Protein AF-A0A915BEA3-F1 (afdb_monomer_lite)

Organism: Parascaris univalens (NCBI:txid6257)

InterPro domains:
  IPR009755 Regulator of MON1-CCZ1 complex, C-terminal [PF07035] (91-284)
  IPR040371 Regulator of MON1-CCZ1 complex [PTHR12897] (1-285)

Sequence (288 aa):
SLLFDIRVGDMQRSGVIMHRPLMSVSLTRCDRLASEYHGEIPLYSPSWVIFAPNLIVDASIGIFSTVSLYVEYAESAFTNKCDFLQFILNRRSTKDLFLEKFKSLLIDNQLTLKEISKVFSWIVEPYVQRLISPLKYTENVSKYALIADAYEPLIIEQSEMVSRVFLLANECPSIDKQRFVQCMLQYLLSLQENAIDPEPYFLNEILVPAMVAAGELNRLQQFLHYRVIPDAKQLAFQLLSHEAKHAPLIQLAVDMLARLGTAAEEIVEVLLSRGQLVDAIRFLDGLS

Structure (mmCIF, N/CA/C/O backbone):
data_AF-A0A915BEA3-F1
#
_entry.id   AF-A0A915BEA3-F1
#
loop_
_atom_site.group_PDB
_atom_site.id
_atom_site.type_symbol
_atom_site.label_atom_id
_atom_site.label_alt_id
_atom_site.label_comp_id
_atom_site.label_asym_id
_atom_site.label_entity_id
_atom_site.label_seq_id
_atom_site.pdbx_PDB_ins_code
_atom_site.Cartn_x
_atom_site.Cartn_y
_atom_site.Cartn_z
_atom_site.occupancy
_atom_site.B_iso_or_equiv
_atom_site.auth_seq_id
_atom_site.auth_comp_id
_atom_site.auth_asym_id
_atom_site.auth_atom_id
_atom_site.pdbx_PDB_model_num
ATOM 1 N N . SER A 1 1 ? 20.505 -4.847 -14.358 1.00 41.69 1 SER A N 1
ATOM 2 C CA . SER A 1 1 ? 19.290 -4.203 -14.893 1.00 41.69 1 SER A CA 1
ATOM 3 C C . SER A 1 1 ? 19.130 -4.712 -16.308 1.00 41.69 1 SER A C 1
ATOM 5 O O . SER A 1 1 ? 20.059 -4.527 -17.085 1.00 41.69 1 SER A O 1
ATOM 7 N N . LEU A 1 2 ? 18.070 -5.467 -16.605 1.00 47.34 2 LEU A N 1
ATOM 8 C CA . LEU A 1 2 ? 17.837 -5.982 -17.954 1.00 47.34 2 LEU A CA 1
ATOM 9 C C . LEU A 1 2 ? 17.425 -4.795 -18.834 1.00 47.34 2 LEU A C 1
ATOM 11 O O . LEU A 1 2 ? 16.478 -4.079 -18.525 1.00 47.34 2 LEU A O 1
ATOM 15 N N . LEU A 1 3 ? 18.174 -4.536 -19.903 1.00 54.69 3 LEU A N 1
ATOM 16 C CA . LEU A 1 3 ? 17.900 -3.419 -20.817 1.00 54.69 3 LEU A CA 1
ATOM 17 C C . LEU A 1 3 ? 16.602 -3.579 -21.621 1.00 54.69 3 LEU A C 1
ATOM 19 O O . LEU A 1 3 ? 16.111 -2.604 -22.187 1.00 54.69 3 LEU A O 1
ATOM 23 N N . PHE A 1 4 ? 16.035 -4.785 -21.651 1.00 52.81 4 PHE A N 1
ATOM 24 C CA . PHE A 1 4 ? 14.948 -5.175 -22.545 1.00 52.81 4 PHE A CA 1
ATOM 25 C C . PHE A 1 4 ? 13.673 -5.535 -21.779 1.00 52.81 4 PHE A C 1
ATOM 27 O O . PHE A 1 4 ? 13.185 -6.654 -21.873 1.00 52.81 4 PHE A O 1
ATOM 34 N N . ASP A 1 5 ? 13.126 -4.589 -21.020 1.00 48.72 5 ASP A N 1
ATOM 35 C CA . ASP A 1 5 ? 11.834 -4.776 -20.334 1.00 48.72 5 ASP A CA 1
ATOM 36 C C . ASP A 1 5 ? 10.635 -4.227 -21.112 1.00 48.72 5 ASP A C 1
ATOM 38 O O . ASP A 1 5 ? 9.491 -4.315 -20.669 1.00 48.72 5 ASP A O 1
ATOM 42 N N . ILE A 1 6 ? 10.861 -3.640 -22.287 1.00 49.12 6 ILE A N 1
ATOM 43 C CA . ILE A 1 6 ? 9.795 -2.920 -22.968 1.00 49.12 6 ILE A CA 1
ATOM 44 C C . ILE A 1 6 ? 9.230 -3.770 -24.100 1.00 49.12 6 ILE A C 1
ATOM 46 O O . ILE A 1 6 ? 9.742 -3.805 -25.217 1.00 49.12 6 ILE A O 1
ATOM 50 N N . ARG A 1 7 ? 8.085 -4.390 -23.808 1.00 45.16 7 ARG A N 1
ATOM 51 C CA . ARG A 1 7 ? 7.142 -5.002 -24.759 1.00 45.16 7 ARG A CA 1
ATOM 52 C C . ARG A 1 7 ? 6.452 -3.958 -25.663 1.00 45.16 7 ARG A C 1
ATOM 54 O O . ARG A 1 7 ? 5.336 -4.178 -26.118 1.00 45.16 7 ARG A O 1
ATOM 61 N N . VAL A 1 8 ? 7.098 -2.818 -25.911 1.00 46.09 8 VAL A N 1
ATOM 62 C CA . VAL A 1 8 ? 6.653 -1.755 -26.821 1.00 46.09 8 VAL A CA 1
ATOM 63 C C . VAL A 1 8 ? 7.437 -1.958 -28.112 1.00 46.09 8 VAL A C 1
ATOM 65 O O . VAL A 1 8 ? 8.429 -1.291 -28.396 1.00 46.09 8 VAL A O 1
ATOM 68 N N . GLY A 1 9 ? 7.054 -2.999 -28.847 1.00 43.19 9 GLY A N 1
ATOM 69 C CA . GLY A 1 9 ? 7.415 -3.099 -30.252 1.00 43.19 9 GLY A CA 1
ATOM 70 C C . GLY A 1 9 ? 6.539 -2.130 -31.033 1.00 43.19 9 GLY A C 1
ATOM 71 O O . GLY A 1 9 ? 5.331 -2.077 -30.803 1.00 43.19 9 GLY A O 1
ATOM 72 N N . ASP A 1 10 ? 7.132 -1.375 -31.952 1.00 48.72 10 ASP A N 1
ATOM 73 C CA . ASP A 1 10 ? 6.339 -0.739 -32.999 1.00 48.72 10 ASP A CA 1
ATOM 74 C C . ASP A 1 10 ? 5.765 -1.830 -33.923 1.00 48.72 10 ASP A C 1
ATOM 76 O O . ASP A 1 10 ? 6.289 -2.950 -33.972 1.00 48.72 10 ASP A O 1
ATOM 80 N N . MET A 1 11 ? 4.675 -1.510 -34.631 1.00 48.66 11 MET A N 1
ATOM 81 C CA . MET A 1 11 ? 3.952 -2.418 -35.537 1.00 48.66 11 MET A CA 1
ATOM 82 C C . MET A 1 11 ? 4.875 -3.407 -36.266 1.00 48.66 11 MET A C 1
ATOM 84 O O . MET A 1 11 ? 5.806 -3.005 -36.966 1.00 48.66 11 MET A O 1
ATOM 88 N N . GLN A 1 12 ? 4.552 -4.701 -36.167 1.00 45.53 12 GLN A N 1
ATOM 89 C CA . GLN A 1 12 ? 5.216 -5.762 -36.917 1.00 45.53 12 GLN A CA 1
ATOM 90 C C . GLN A 1 12 ? 5.119 -5.450 -38.419 1.00 45.53 12 GLN A C 1
ATOM 92 O O . GLN A 1 12 ? 4.058 -5.576 -39.031 1.00 45.53 12 GLN A O 1
ATOM 97 N N . ARG A 1 13 ? 6.228 -5.033 -39.034 1.00 48.97 13 ARG A N 1
ATOM 98 C CA . ARG A 1 13 ? 6.356 -4.968 -40.491 1.00 48.97 13 ARG A CA 1
ATOM 99 C C . ARG A 1 13 ? 7.269 -6.111 -40.913 1.00 48.97 13 ARG A C 1
ATOM 101 O O . ARG A 1 13 ? 8.384 -6.236 -40.419 1.00 48.97 13 ARG A O 1
ATOM 108 N N . SER A 1 14 ? 6.751 -6.990 -41.773 1.00 57.28 14 SER A N 1
ATOM 109 C CA . SER A 1 14 ? 7.500 -8.092 -42.404 1.00 57.28 14 SER A CA 1
ATOM 110 C C . SER A 1 14 ? 8.263 -9.030 -41.449 1.00 57.28 14 SER A C 1
ATOM 112 O O . SER A 1 14 ? 9.351 -9.487 -41.782 1.00 57.28 14 SER A O 1
ATOM 114 N N . GLY A 1 15 ? 7.727 -9.313 -40.255 1.00 57.94 15 GLY A N 1
ATOM 115 C CA . GLY A 1 15 ? 8.344 -10.245 -39.296 1.00 57.94 15 GLY A CA 1
ATOM 116 C C . GLY A 1 15 ? 9.572 -9.706 -38.548 1.00 57.94 15 GLY A C 1
ATOM 117 O O . GLY A 1 15 ? 10.113 -10.415 -37.704 1.00 57.94 15 GLY A O 1
ATOM 118 N N . VAL A 1 16 ? 9.978 -8.456 -38.799 1.00 49.84 16 VAL A N 1
ATOM 119 C CA . VAL A 1 16 ? 11.065 -7.774 -38.085 1.00 49.84 16 VAL A CA 1
ATOM 120 C C . VAL A 1 16 ? 10.456 -6.795 -37.085 1.00 49.84 16 VAL A C 1
ATOM 122 O O . VAL A 1 16 ? 9.656 -5.933 -37.452 1.00 49.84 16 VAL A O 1
ATOM 125 N N . ILE A 1 17 ? 10.822 -6.934 -35.810 1.00 52.22 17 ILE A N 1
ATOM 126 C CA . ILE A 1 17 ? 10.426 -5.994 -34.759 1.00 52.22 17 ILE A CA 1
ATOM 127 C C . ILE A 1 17 ? 11.508 -4.921 -34.681 1.00 52.22 17 ILE A C 1
ATOM 129 O O . ILE A 1 17 ? 12.635 -5.184 -34.265 1.00 52.22 17 ILE A O 1
ATOM 133 N N . MET A 1 18 ? 11.167 -3.713 -35.119 1.00 51.12 18 MET A N 1
ATOM 134 C CA . MET A 1 18 ? 12.050 -2.561 -34.990 1.00 51.12 18 MET A CA 1
ATOM 135 C C . MET A 1 18 ? 11.868 -1.961 -33.598 1.00 51.12 18 MET A C 1
ATOM 137 O O . MET A 1 18 ? 10.782 -1.501 -33.250 1.00 51.12 18 MET A O 1
ATOM 141 N N . HIS A 1 19 ? 12.940 -1.954 -32.811 1.00 55.09 19 HIS A N 1
ATOM 142 C CA . HIS A 1 19 ? 12.970 -1.284 -31.517 1.00 55.09 19 HIS A CA 1
ATOM 143 C C . HIS A 1 19 ? 13.591 0.101 -31.674 1.00 55.09 19 HIS A C 1
ATOM 145 O O . HIS A 1 19 ? 14.610 0.261 -32.347 1.00 55.09 19 HIS A O 1
ATOM 151 N N . ARG A 1 20 ? 12.978 1.110 -31.051 1.00 57.06 20 ARG A N 1
ATOM 152 C CA . ARG A 1 20 ? 13.554 2.452 -30.944 1.00 57.06 20 ARG A CA 1
ATOM 153 C C . ARG A 1 20 ? 14.021 2.706 -29.516 1.00 57.06 20 ARG A C 1
ATOM 155 O O . ARG A 1 20 ? 13.390 2.214 -28.578 1.00 57.06 20 ARG A O 1
ATOM 162 N N . PRO A 1 21 ? 15.106 3.472 -29.340 1.00 60.06 21 PRO A N 1
ATOM 163 C CA . PRO A 1 21 ? 15.544 3.873 -28.017 1.00 60.06 21 PRO A CA 1
ATOM 164 C C . PRO A 1 21 ? 14.477 4.751 -27.360 1.00 60.06 21 PRO A C 1
ATOM 166 O O . PRO A 1 21 ? 14.153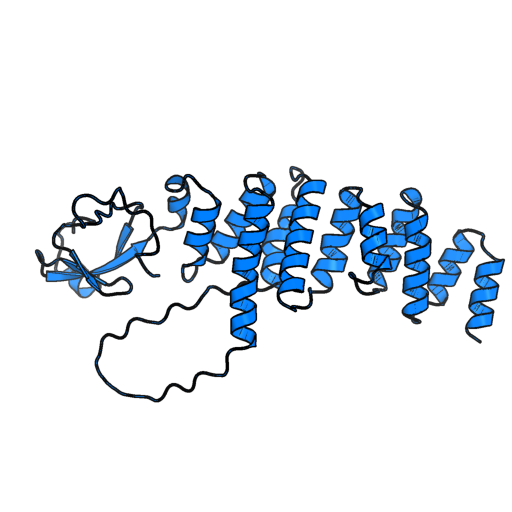 5.822 -27.867 1.00 60.06 21 PRO A O 1
ATOM 169 N N . LEU A 1 22 ? 13.905 4.273 -26.254 1.00 58.19 22 LEU A N 1
ATOM 170 C CA . LEU A 1 22 ? 12.853 4.989 -25.527 1.00 58.19 22 LEU A CA 1
ATOM 171 C C . LEU A 1 22 ? 13.420 6.017 -24.531 1.00 58.19 22 LEU A C 1
ATOM 173 O O . LEU A 1 22 ? 12.717 6.943 -24.143 1.00 58.19 22 LEU A O 1
ATOM 177 N N . MET A 1 23 ? 14.671 5.860 -24.087 1.00 65.00 23 MET A N 1
ATOM 178 C CA . MET A 1 23 ? 15.214 6.638 -22.970 1.00 65.00 23 MET A CA 1
ATOM 179 C C . MET A 1 23 ? 16.665 7.058 -23.178 1.00 65.00 23 MET A C 1
ATOM 181 O O . MET A 1 23 ? 17.382 6.468 -23.982 1.00 65.00 23 MET A O 1
ATOM 185 N N . SER A 1 24 ? 17.094 8.052 -22.402 1.00 60.06 24 SER A N 1
ATOM 186 C CA . SER A 1 24 ? 18.490 8.475 -22.310 1.00 60.06 24 SER A CA 1
ATOM 187 C C . SER A 1 24 ? 19.341 7.413 -21.619 1.00 60.06 24 SER A C 1
ATOM 189 O O . SER A 1 24 ? 18.948 6.826 -20.607 1.00 60.06 24 SER A O 1
ATOM 191 N N . VAL A 1 25 ? 20.532 7.189 -22.162 1.00 65.44 25 VAL A N 1
ATOM 192 C CA . VAL A 1 25 ? 21.425 6.098 -21.772 1.00 65.44 25 VAL A CA 1
ATOM 193 C C . VAL A 1 25 ? 22.836 6.631 -21.621 1.00 65.44 25 VAL A C 1
ATOM 195 O O . VAL A 1 25 ? 23.250 7.487 -22.400 1.00 65.44 25 VAL A O 1
ATOM 198 N N . SER A 1 26 ? 23.581 6.111 -20.651 1.00 65.06 26 SER A N 1
ATOM 199 C CA . SER A 1 26 ? 25.024 6.328 -20.558 1.00 65.06 26 SER A CA 1
ATOM 200 C C . SER A 1 26 ? 25.809 5.062 -20.858 1.00 65.06 26 SER A C 1
ATOM 202 O O . SER A 1 26 ? 25.378 3.942 -20.572 1.00 65.06 26 SER A O 1
ATOM 204 N N . LEU A 1 27 ? 26.982 5.273 -21.453 1.00 65.38 27 LEU A N 1
ATOM 205 C CA . LEU A 1 27 ? 27.996 4.250 -21.646 1.00 65.38 27 LEU A CA 1
ATOM 206 C C . LEU A 1 27 ? 29.077 4.431 -20.591 1.00 65.38 27 LEU A C 1
ATOM 208 O O . LEU A 1 27 ? 29.741 5.468 -20.548 1.00 65.38 27 LEU A O 1
ATOM 212 N N . THR A 1 28 ? 29.285 3.406 -19.777 1.00 65.50 28 THR A N 1
ATOM 213 C CA . THR A 1 28 ? 30.429 3.326 -18.870 1.00 65.50 28 THR A CA 1
ATOM 214 C C . THR A 1 28 ? 31.538 2.499 -19.512 1.00 65.50 28 THR A C 1
ATOM 216 O O . THR A 1 28 ? 31.334 1.352 -19.929 1.00 65.50 28 THR A O 1
ATOM 219 N N . ARG A 1 29 ? 32.722 3.115 -19.618 1.00 68.38 29 ARG A N 1
ATOM 220 C CA . ARG A 1 29 ? 33.949 2.515 -20.163 1.00 68.38 29 ARG A CA 1
ATOM 221 C C . ARG A 1 29 ? 34.767 1.899 -19.028 1.00 68.38 29 ARG A C 1
ATOM 223 O O . ARG A 1 29 ? 34.735 2.403 -17.912 1.00 68.38 29 ARG A O 1
ATOM 230 N N . CYS A 1 30 ? 35.553 0.865 -19.319 1.00 64.81 30 CYS A N 1
ATOM 231 C CA . CYS A 1 30 ? 36.645 0.488 -18.419 1.00 64.81 30 CYS A CA 1
ATOM 232 C C . CYS A 1 30 ? 37.748 1.555 -18.454 1.00 64.81 30 CYS A C 1
ATOM 234 O O . CYS A 1 30 ? 38.101 2.034 -19.534 1.00 64.81 30 CYS A O 1
ATOM 236 N N . ASP A 1 31 ? 38.347 1.848 -17.298 1.00 58.75 31 ASP A N 1
ATOM 237 C CA . ASP A 1 31 ? 39.336 2.924 -17.117 1.00 58.75 31 ASP A CA 1
ATOM 238 C C . ASP A 1 31 ? 40.503 2.865 -18.117 1.00 58.75 31 ASP A C 1
ATOM 240 O O . ASP A 1 31 ? 40.926 3.890 -18.645 1.00 58.75 31 ASP A O 1
ATOM 244 N N . ARG A 1 32 ? 40.974 1.657 -18.461 1.00 63.66 32 ARG A N 1
ATOM 245 C CA . ARG A 1 32 ? 42.075 1.448 -19.425 1.00 63.66 32 ARG A CA 1
ATOM 246 C C . ARG A 1 32 ? 41.694 1.824 -20.864 1.00 63.66 32 ARG A C 1
ATOM 248 O O . ARG A 1 32 ? 42.504 2.380 -21.594 1.00 63.66 32 ARG A O 1
ATOM 255 N N . LEU A 1 33 ? 40.452 1.557 -21.269 1.00 63.94 33 LEU A N 1
ATOM 256 C CA . LEU A 1 33 ? 39.943 1.914 -22.600 1.00 63.94 33 LEU A CA 1
ATOM 257 C C . LEU A 1 33 ? 39.588 3.403 -22.684 1.00 63.94 33 LEU A C 1
ATOM 259 O O . LEU A 1 33 ? 39.755 4.015 -23.736 1.00 63.94 33 LEU A O 1
ATOM 263 N N . ALA A 1 34 ? 39.135 3.998 -21.575 1.00 62.19 34 ALA A N 1
ATOM 264 C CA . ALA A 1 34 ? 38.882 5.433 -21.489 1.00 62.19 34 ALA A CA 1
ATOM 265 C C . ALA A 1 34 ? 40.162 6.265 -21.683 1.00 62.19 34 ALA A C 1
ATOM 267 O O . ALA A 1 34 ? 40.084 7.345 -22.262 1.00 62.19 34 ALA A O 1
ATOM 268 N N . SER A 1 35 ? 41.325 5.756 -21.256 1.00 64.50 35 SER A N 1
ATOM 269 C CA . SER A 1 35 ? 42.620 6.417 -21.470 1.00 64.50 35 SER A CA 1
ATOM 270 C C . SER A 1 35 ? 43.187 6.272 -22.886 1.00 64.50 35 SER A C 1
ATOM 272 O O . SER A 1 35 ? 43.978 7.111 -23.307 1.00 64.50 35 SER A O 1
ATOM 274 N N . GLU A 1 36 ? 42.814 5.226 -23.628 1.00 71.31 36 GLU A N 1
ATOM 275 C CA . GLU A 1 36 ? 43.387 4.932 -24.952 1.00 71.31 36 GLU A CA 1
ATOM 276 C C . GLU A 1 36 ? 42.521 5.465 -26.105 1.00 71.31 36 GLU A C 1
ATOM 278 O O . GLU A 1 36 ? 43.047 5.888 -27.135 1.00 71.31 36 GLU A O 1
ATOM 283 N N . TYR A 1 37 ? 41.197 5.517 -25.930 1.00 71.56 37 TYR A N 1
ATOM 284 C CA . TYR A 1 37 ? 40.262 5.963 -26.961 1.00 71.56 37 TYR A CA 1
ATOM 285 C C . TYR A 1 37 ? 39.522 7.248 -26.563 1.00 71.56 37 TYR A C 1
ATOM 287 O O . TYR A 1 37 ? 38.661 7.253 -25.682 1.00 71.56 37 TYR A O 1
ATOM 295 N N . HIS A 1 38 ? 39.812 8.335 -27.282 1.00 70.62 38 HIS A N 1
ATOM 296 C CA . HIS A 1 38 ? 39.271 9.676 -27.019 1.00 70.62 38 HIS A CA 1
ATOM 297 C C . HIS A 1 38 ? 38.065 10.045 -27.906 1.00 70.62 38 HIS A C 1
ATOM 299 O O . HIS A 1 38 ? 37.530 11.142 -27.783 1.00 70.62 38 HIS A O 1
ATOM 305 N N . GLY A 1 39 ? 37.633 9.153 -28.805 1.00 72.19 39 GLY A N 1
ATOM 306 C CA . GLY A 1 39 ? 36.478 9.391 -29.675 1.00 72.19 39 GLY A CA 1
ATOM 307 C C . GLY A 1 39 ? 35.137 9.288 -28.940 1.00 72.19 39 GLY A C 1
ATOM 308 O O . GLY A 1 39 ? 35.017 8.621 -27.902 1.00 72.19 39 GLY A O 1
ATOM 309 N N . GLU A 1 40 ? 34.106 9.931 -29.492 1.00 72.06 40 GLU A N 1
ATOM 310 C CA . GLU A 1 40 ? 32.722 9.699 -29.077 1.00 72.06 40 GLU A CA 1
ATOM 311 C C . GLU A 1 40 ? 32.244 8.338 -29.593 1.00 72.06 40 GLU A C 1
ATOM 313 O O . GLU A 1 40 ? 32.478 7.978 -30.746 1.00 72.06 40 GLU A O 1
ATOM 318 N N . ILE A 1 41 ? 31.569 7.575 -28.731 1.00 70.00 41 ILE A N 1
ATOM 319 C CA . ILE A 1 41 ? 30.918 6.324 -29.125 1.00 70.00 41 ILE A CA 1
ATOM 320 C C . ILE A 1 41 ? 29.450 6.672 -29.375 1.00 70.00 41 ILE A C 1
ATOM 322 O O . ILE A 1 41 ? 28.768 7.057 -28.420 1.00 70.00 41 ILE A O 1
ATOM 326 N N . PRO A 1 42 ? 28.954 6.572 -30.620 1.00 70.25 42 PRO A N 1
ATOM 327 C CA . PRO A 1 42 ? 27.573 6.911 -30.919 1.00 70.25 42 PRO A CA 1
ATOM 328 C C . PRO A 1 42 ? 26.628 5.976 -30.159 1.00 70.25 42 PRO A C 1
ATOM 330 O O . PRO A 1 42 ? 26.726 4.750 -30.256 1.00 70.25 42 PRO A O 1
ATOM 333 N N . LEU A 1 43 ? 25.702 6.562 -29.395 1.00 72.94 43 LEU A N 1
ATOM 334 C CA . LEU A 1 43 ? 24.637 5.808 -28.742 1.00 72.94 43 LEU A CA 1
ATOM 335 C C . LEU A 1 43 ? 23.748 5.160 -29.806 1.00 72.94 43 LEU A C 1
ATOM 337 O O . LEU A 1 43 ? 23.333 5.821 -30.756 1.00 72.94 43 LEU A O 1
ATOM 341 N N . TYR A 1 44 ? 23.432 3.878 -29.618 1.00 71.81 44 TYR A N 1
ATOM 342 C CA . TYR A 1 44 ? 22.585 3.090 -30.514 1.00 71.81 44 TYR A CA 1
ATOM 343 C C . TYR A 1 44 ? 23.132 2.955 -31.939 1.00 71.81 44 TYR A C 1
ATOM 345 O O . TYR A 1 44 ? 22.371 2.948 -32.908 1.00 71.81 44 TYR A O 1
ATOM 353 N N . SER A 1 45 ? 24.455 2.823 -32.071 1.00 74.81 45 SER A N 1
ATOM 354 C CA . SER A 1 45 ? 25.086 2.476 -33.346 1.00 74.81 45 SER A CA 1
ATOM 355 C C . SER A 1 45 ? 24.470 1.192 -33.922 1.00 74.81 45 SER A C 1
ATOM 357 O O . SER A 1 45 ? 24.278 0.221 -33.183 1.00 74.81 45 SER A O 1
ATOM 359 N N . PRO A 1 46 ? 24.212 1.122 -35.241 1.00 73.25 46 PRO A N 1
ATOM 360 C CA . PRO A 1 46 ? 23.743 -0.108 -35.883 1.00 73.25 46 PRO A CA 1
ATOM 361 C C . PRO A 1 46 ? 24.763 -1.256 -35.779 1.00 73.25 46 PRO A C 1
ATOM 363 O O . PRO A 1 46 ? 24.412 -2.408 -36.011 1.00 73.25 46 PRO A O 1
ATOM 366 N N . SER A 1 47 ? 26.012 -0.948 -35.414 1.00 78.31 47 SER A N 1
ATOM 367 C CA . SER A 1 47 ? 27.106 -1.905 -35.218 1.00 78.31 47 SER A CA 1
ATOM 368 C C . SER A 1 47 ? 27.169 -2.487 -33.799 1.00 78.31 47 SER A C 1
ATOM 370 O O . SER A 1 47 ? 28.115 -3.208 -33.480 1.00 78.31 47 SER A O 1
ATOM 372 N N . TRP A 1 48 ? 26.215 -2.157 -32.921 1.00 79.88 48 TRP A N 1
ATOM 373 C CA . TRP A 1 48 ? 26.180 -2.685 -31.558 1.00 79.88 48 TRP A CA 1
ATOM 374 C C . TRP A 1 48 ? 25.783 -4.157 -31.530 1.00 79.88 48 TRP A C 1
ATOM 376 O O . TRP A 1 48 ? 24.688 -4.5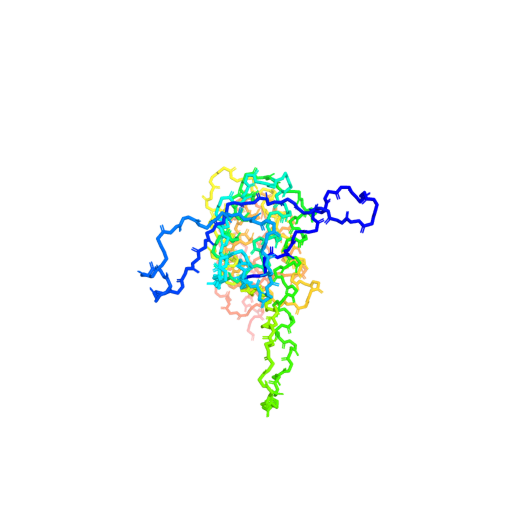43 -31.934 1.00 79.88 48 TRP A O 1
ATOM 386 N N . VAL A 1 49 ? 26.660 -4.972 -30.956 1.00 77.19 49 VAL A N 1
ATOM 387 C CA . VAL A 1 49 ? 26.372 -6.344 -30.553 1.00 77.19 49 VAL A CA 1
ATOM 388 C C . VAL A 1 49 ? 26.139 -6.340 -29.047 1.00 77.19 49 VAL A C 1
ATOM 390 O O . VAL A 1 49 ? 27.011 -5.935 -28.281 1.00 77.19 49 VAL A O 1
ATOM 393 N N . ILE A 1 50 ? 24.953 -6.763 -28.611 1.00 74.06 50 ILE A N 1
ATOM 394 C CA . ILE A 1 50 ? 24.540 -6.690 -27.206 1.00 74.06 50 ILE A CA 1
ATOM 395 C C . ILE A 1 50 ? 24.604 -8.081 -26.577 1.00 74.06 50 ILE A C 1
ATOM 397 O O . ILE A 1 50 ? 24.035 -9.039 -27.096 1.00 74.06 50 ILE A O 1
ATOM 401 N N . PHE A 1 51 ? 25.256 -8.166 -25.424 1.00 72.56 51 PHE A N 1
ATOM 402 C CA . PHE A 1 51 ? 25.330 -9.343 -24.572 1.00 72.56 51 PHE A CA 1
ATOM 403 C C . PHE A 1 51 ? 24.584 -9.063 -23.265 1.00 72.56 51 PHE A C 1
ATOM 405 O O . PHE A 1 51 ? 24.787 -8.039 -22.605 1.00 72.56 51 PHE A O 1
ATOM 412 N N . ALA A 1 52 ? 23.694 -9.979 -22.884 1.00 67.50 52 ALA A N 1
ATOM 413 C CA . ALA A 1 52 ? 22.939 -9.852 -21.646 1.00 67.50 52 ALA A CA 1
ATOM 414 C C . ALA A 1 52 ? 23.881 -9.812 -20.420 1.00 67.50 52 ALA A C 1
ATOM 416 O O . ALA A 1 52 ? 24.894 -10.511 -20.413 1.00 67.50 52 ALA A O 1
ATOM 417 N N . PRO A 1 53 ? 23.548 -9.039 -19.369 1.00 67.19 53 PRO A N 1
ATOM 418 C CA . PRO A 1 53 ? 22.355 -8.196 -19.254 1.00 67.19 53 PRO A CA 1
ATOM 419 C C . PRO A 1 53 ? 22.516 -6.778 -19.833 1.00 67.19 53 PRO A C 1
ATOM 421 O O . PRO A 1 53 ? 21.504 -6.148 -20.143 1.00 67.19 53 PRO A O 1
ATOM 424 N N . ASN A 1 54 ? 23.743 -6.262 -19.956 1.00 73.81 54 ASN A N 1
ATOM 425 C CA . ASN A 1 54 ? 23.997 -4.865 -20.330 1.00 73.81 54 ASN A CA 1
ATOM 426 C C . ASN A 1 54 ? 25.368 -4.586 -20.969 1.00 73.81 54 ASN A C 1
ATOM 428 O O . ASN A 1 54 ? 25.803 -3.433 -20.999 1.00 73.81 54 ASN A O 1
ATOM 432 N N . LEU A 1 55 ? 26.060 -5.614 -21.458 1.00 77.44 55 LEU A N 1
ATOM 433 C CA . LEU A 1 55 ? 27.337 -5.459 -22.146 1.00 77.44 55 LEU A CA 1
ATOM 434 C C . LEU A 1 55 ? 27.076 -5.186 -23.630 1.00 77.44 55 LEU A C 1
ATOM 436 O O . LEU A 1 55 ? 26.282 -5.869 -24.268 1.00 77.44 55 LEU A O 1
ATOM 440 N N . ILE A 1 56 ? 27.756 -4.198 -24.190 1.00 79.31 56 ILE A N 1
ATOM 441 C CA . ILE A 1 56 ? 27.687 -3.841 -25.601 1.00 79.31 56 ILE A CA 1
ATOM 442 C C . ILE A 1 56 ? 29.089 -3.871 -26.185 1.00 79.31 56 ILE A C 1
ATOM 444 O O . ILE A 1 56 ? 30.044 -3.399 -25.569 1.00 79.31 56 ILE A O 1
ATOM 448 N N . VAL A 1 57 ? 29.195 -4.416 -27.388 1.00 81.75 57 VAL A N 1
ATOM 449 C CA . VAL A 1 57 ? 30.386 -4.358 -28.223 1.00 81.75 57 VAL A CA 1
ATOM 450 C C . VAL A 1 57 ? 30.048 -3.542 -29.452 1.00 81.75 57 VAL A C 1
ATOM 452 O O . VAL A 1 57 ? 29.161 -3.917 -30.216 1.00 81.75 57 VAL A O 1
ATOM 455 N N . ASP A 1 58 ? 30.746 -2.432 -29.661 1.00 79.44 58 ASP A N 1
ATOM 456 C CA . ASP A 1 58 ? 30.650 -1.729 -30.935 1.00 79.44 58 ASP A CA 1
ATOM 457 C C . ASP A 1 58 ? 31.575 -2.420 -31.944 1.00 79.44 58 ASP A C 1
ATOM 459 O O . ASP A 1 58 ? 32.794 -2.295 -31.848 1.00 79.44 58 ASP A O 1
ATOM 463 N N . ALA A 1 59 ? 31.016 -3.161 -32.906 1.00 77.94 59 ALA A N 1
ATOM 464 C CA . ALA A 1 59 ? 31.799 -3.912 -33.889 1.00 77.94 59 ALA A CA 1
ATOM 465 C C . ALA A 1 59 ? 32.623 -3.014 -34.828 1.00 77.94 59 ALA A C 1
ATOM 467 O O . ALA A 1 59 ? 33.572 -3.493 -35.444 1.00 77.94 59 ALA A O 1
ATOM 468 N N . SER A 1 60 ? 32.290 -1.722 -34.937 1.00 77.94 60 SER A N 1
ATOM 469 C CA . SER A 1 60 ? 33.045 -0.791 -35.780 1.00 77.94 60 SER A CA 1
ATOM 470 C C . SER A 1 60 ? 34.321 -0.279 -35.110 1.00 77.94 60 SER A C 1
ATOM 472 O O . SER A 1 60 ? 35.305 -0.019 -35.798 1.00 77.94 60 SER A O 1
ATOM 474 N N . ILE A 1 61 ? 34.323 -0.181 -33.776 1.00 76.31 61 ILE A N 1
ATOM 475 C CA . ILE A 1 61 ? 35.456 0.342 -32.992 1.00 76.31 61 ILE A CA 1
ATOM 476 C C . ILE A 1 61 ? 36.155 -0.778 -32.194 1.00 76.31 61 ILE A C 1
ATOM 478 O O . ILE A 1 61 ? 37.298 -0.632 -31.775 1.00 76.31 61 ILE A O 1
ATOM 482 N N . GLY A 1 62 ? 35.498 -1.923 -31.992 1.00 76.88 62 GLY A N 1
ATOM 483 C CA . GLY A 1 62 ? 36.014 -3.054 -31.215 1.00 76.88 62 GLY A CA 1
ATOM 484 C C . GLY A 1 62 ? 36.002 -2.827 -29.699 1.00 76.88 62 GLY A C 1
ATOM 485 O O . GLY A 1 62 ? 36.721 -3.510 -28.972 1.00 76.88 62 GLY A O 1
ATOM 486 N N . ILE A 1 63 ? 35.215 -1.862 -29.209 1.00 77.44 63 ILE A N 1
ATOM 487 C CA . ILE A 1 63 ? 35.179 -1.481 -27.790 1.00 77.44 63 ILE A CA 1
ATOM 488 C C . ILE A 1 63 ? 34.039 -2.193 -27.068 1.00 77.44 63 ILE A C 1
ATOM 490 O O . ILE A 1 63 ? 32.892 -2.174 -27.513 1.00 77.44 63 ILE A O 1
ATOM 494 N N . PHE A 1 64 ? 34.369 -2.745 -25.901 1.00 79.06 64 PHE A N 1
ATOM 495 C CA . PHE A 1 64 ? 33.415 -3.262 -24.927 1.00 79.06 64 PHE A CA 1
ATOM 496 C C . PHE A 1 64 ? 32.990 -2.133 -23.987 1.00 79.06 64 PHE A C 1
ATOM 498 O O . PHE A 1 64 ? 33.823 -1.410 -23.438 1.00 79.06 64 PHE A O 1
ATOM 505 N N . SER A 1 65 ? 31.691 -1.959 -23.798 1.00 76.88 65 SER A N 1
ATOM 506 C CA . SER A 1 65 ? 31.113 -0.960 -22.900 1.00 76.88 65 SER A CA 1
ATOM 507 C C . SER A 1 65 ? 29.917 -1.542 -22.173 1.00 76.88 65 SER A C 1
ATOM 509 O O . SER A 1 65 ? 29.261 -2.457 -22.661 1.00 76.88 65 SER A O 1
ATOM 511 N N . THR A 1 66 ? 29.620 -1.010 -20.997 1.00 76.44 66 THR A N 1
ATOM 512 C CA . THR A 1 66 ? 28.385 -1.347 -20.290 1.00 76.44 66 THR A CA 1
ATOM 513 C C . THR A 1 66 ? 27.384 -0.228 -20.476 1.00 76.44 66 THR A C 1
ATOM 515 O O . THR A 1 66 ? 27.745 0.949 -20.497 1.00 76.44 66 THR A O 1
ATOM 518 N N . VAL A 1 67 ? 26.123 -0.607 -20.637 1.00 75.44 67 VAL A N 1
ATOM 519 C CA . VAL A 1 67 ? 25.028 0.340 -20.743 1.00 75.44 67 VAL A CA 1
ATOM 520 C C . VAL A 1 67 ? 24.294 0.463 -19.414 1.00 75.44 67 VAL A C 1
ATOM 522 O O . VAL A 1 67 ? 23.912 -0.535 -18.795 1.00 75.44 67 VAL A O 1
ATOM 525 N N . SER A 1 68 ? 24.053 1.709 -19.014 1.00 75.44 68 SER A N 1
ATOM 526 C CA . SER A 1 68 ? 23.212 2.082 -17.882 1.00 75.44 68 SER A CA 1
ATOM 527 C C . SER A 1 68 ? 22.084 3.013 -18.310 1.00 75.44 68 SER A C 1
ATOM 529 O O . SER A 1 68 ? 22.243 3.881 -19.167 1.00 75.44 68 SER A O 1
ATOM 531 N N . LEU A 1 69 ? 20.922 2.818 -17.692 1.00 76.69 69 LEU A N 1
ATOM 532 C CA . LEU A 1 69 ? 19.709 3.580 -17.957 1.00 76.69 69 LEU A CA 1
ATOM 533 C C . LEU A 1 69 ? 19.489 4.601 -16.843 1.00 76.69 69 LEU A C 1
ATOM 535 O O . LEU A 1 69 ? 19.558 4.241 -15.667 1.00 76.69 69 LEU A O 1
ATOM 539 N N . TYR A 1 70 ? 19.149 5.835 -17.206 1.00 78.06 70 TYR A N 1
ATOM 540 C CA . TYR A 1 70 ? 18.746 6.851 -16.235 1.00 78.06 70 TYR A CA 1
ATOM 541 C C . TYR A 1 70 ? 17.241 6.762 -15.973 1.00 78.06 70 TYR A C 1
ATOM 543 O O . TYR A 1 70 ? 16.428 7.377 -16.663 1.00 78.06 70 TYR A O 1
ATOM 551 N N . VAL A 1 71 ? 16.865 5.954 -14.979 1.00 79.38 71 VAL A N 1
ATOM 552 C CA . VAL A 1 71 ? 15.458 5.626 -14.681 1.00 79.38 71 VAL A CA 1
ATOM 553 C C . VAL A 1 71 ? 14.658 6.852 -14.221 1.00 79.38 71 VAL A C 1
ATOM 555 O O . VAL A 1 71 ? 13.468 6.947 -14.506 1.00 79.38 71 VAL A O 1
ATOM 558 N N . GLU A 1 72 ? 15.312 7.816 -13.574 1.00 78.62 72 GLU A N 1
ATOM 559 C CA . GLU A 1 72 ? 14.708 9.056 -13.060 1.00 78.62 72 GLU A CA 1
ATOM 560 C C . GLU A 1 72 ? 14.055 9.907 -14.159 1.00 78.62 72 GLU A C 1
ATOM 562 O O . GLU A 1 72 ? 13.027 10.540 -13.927 1.00 78.62 72 GLU A O 1
ATOM 567 N N . TYR A 1 73 ? 14.605 9.877 -15.376 1.00 79.75 73 TYR A N 1
ATOM 568 C CA . TYR A 1 73 ? 14.079 10.627 -16.522 1.00 79.75 73 TYR A CA 1
ATOM 569 C C . TYR A 1 73 ? 13.089 9.827 -17.364 1.00 79.75 73 TYR A C 1
ATOM 571 O O . TYR A 1 73 ? 12.555 10.344 -18.343 1.00 79.75 73 TYR A O 1
ATOM 579 N N . ALA A 1 74 ? 12.847 8.564 -17.015 1.00 80.00 74 ALA A N 1
ATOM 580 C CA . ALA A 1 74 ? 12.045 7.688 -17.848 1.00 80.00 74 ALA A CA 1
ATOM 581 C C . ALA A 1 74 ? 10.548 8.004 -17.770 1.00 80.00 74 ALA A C 1
ATOM 583 O O . ALA A 1 74 ? 9.824 7.645 -18.688 1.00 80.00 74 ALA A O 1
ATOM 584 N N . GLU A 1 75 ? 10.077 8.692 -16.726 1.00 83.31 75 GLU A N 1
ATOM 585 C CA . GLU A 1 75 ? 8.647 8.947 -16.509 1.00 83.31 75 GLU A CA 1
ATOM 586 C C . GLU A 1 75 ? 7.966 9.652 -17.694 1.00 83.31 75 GLU A C 1
ATOM 588 O O . GLU A 1 75 ? 6.830 9.325 -18.034 1.00 83.31 75 GLU A O 1
ATOM 593 N N . SER A 1 76 ? 8.661 10.587 -18.351 1.00 81.44 76 SER A N 1
ATOM 594 C CA . SER A 1 76 ? 8.133 11.336 -19.501 1.00 81.44 76 SER A CA 1
ATOM 595 C C . SER A 1 76 ? 7.911 10.468 -20.741 1.00 81.44 76 SER A C 1
ATOM 597 O O . SER A 1 76 ? 7.133 10.840 -21.617 1.00 81.44 76 SER A O 1
ATOM 599 N N . ALA A 1 77 ? 8.565 9.307 -20.813 1.00 77.94 77 ALA A N 1
ATOM 600 C CA . ALA A 1 77 ? 8.462 8.394 -21.941 1.00 77.94 77 ALA A CA 1
ATOM 601 C C . ALA A 1 77 ? 7.255 7.444 -21.849 1.00 77.94 77 ALA A C 1
ATOM 603 O O . ALA A 1 77 ? 6.945 6.755 -22.821 1.00 77.94 77 ALA A O 1
ATOM 604 N N . PHE A 1 78 ? 6.561 7.402 -20.706 1.00 82.75 78 PHE A N 1
ATOM 605 C CA . PHE A 1 78 ? 5.403 6.533 -20.498 1.00 82.75 78 PHE A CA 1
ATOM 606 C C . PHE A 1 78 ? 4.103 7.332 -20.513 1.00 82.75 78 PHE A C 1
ATOM 608 O O . PHE A 1 78 ? 3.881 8.213 -19.684 1.00 82.75 78 PHE A O 1
ATOM 615 N N . THR A 1 79 ? 3.191 6.964 -21.416 1.00 84.62 79 THR A N 1
ATOM 616 C CA . THR A 1 79 ? 1.812 7.473 -21.394 1.00 84.62 79 THR A CA 1
ATOM 617 C C . THR A 1 79 ? 1.026 6.885 -20.222 1.00 84.62 79 THR A C 1
ATOM 619 O O . THR A 1 79 ? 0.279 7.598 -19.560 1.00 84.62 79 THR A O 1
ATOM 622 N N . ASN A 1 80 ? 1.209 5.590 -19.948 1.00 86.75 80 ASN A N 1
ATOM 623 C CA . ASN A 1 80 ? 0.541 4.885 -18.860 1.00 86.75 80 ASN A CA 1
ATOM 624 C C . ASN A 1 80 ? 1.437 4.826 -17.612 1.00 86.75 80 ASN A C 1
ATOM 626 O O . ASN A 1 80 ? 2.535 4.265 -17.637 1.00 86.75 80 ASN A O 1
ATOM 630 N N . LYS A 1 81 ? 0.940 5.370 -16.497 1.00 90.19 81 LYS A N 1
ATOM 631 C CA . LYS A 1 81 ? 1.657 5.416 -15.216 1.00 90.19 81 LYS A CA 1
ATOM 632 C C . LYS A 1 81 ? 1.839 4.036 -14.579 1.00 90.19 81 LYS A C 1
ATOM 634 O O . LYS A 1 81 ? 2.853 3.809 -13.925 1.00 90.19 81 LYS A O 1
ATOM 639 N N . CYS A 1 82 ? 0.927 3.092 -14.811 1.00 89.56 82 CYS A N 1
ATOM 640 C CA . CYS A 1 82 ? 1.100 1.713 -14.352 1.00 89.56 82 CYS A CA 1
ATOM 641 C C . CYS A 1 82 ? 2.251 0.998 -15.060 1.00 89.56 82 CYS A C 1
ATOM 643 O O . CYS A 1 82 ? 3.014 0.288 -14.408 1.00 89.56 82 CYS A O 1
ATOM 645 N N . ASP A 1 83 ? 2.404 1.214 -16.368 1.00 87.06 83 ASP A N 1
ATOM 646 C CA . ASP A 1 83 ? 3.500 0.616 -17.137 1.00 87.06 83 ASP A CA 1
ATOM 647 C C . ASP A 1 83 ? 4.850 1.187 -16.682 1.00 87.06 83 ASP A C 1
ATOM 649 O O . ASP A 1 83 ? 5.826 0.449 -16.561 1.00 87.06 83 ASP A O 1
ATOM 653 N N . PHE A 1 84 ? 4.889 2.479 -16.334 1.00 89.00 84 PHE A N 1
ATOM 654 C CA . PHE A 1 84 ? 6.056 3.106 -15.712 1.00 89.00 84 PHE A CA 1
ATOM 655 C C . PHE A 1 84 ? 6.412 2.470 -14.361 1.00 89.00 84 PHE A C 1
ATOM 657 O O . PHE A 1 84 ? 7.572 2.131 -14.131 1.00 89.00 84 PHE A O 1
ATOM 664 N N . LEU A 1 85 ? 5.431 2.260 -13.476 1.00 91.56 85 LEU A N 1
ATOM 665 C CA . LEU A 1 85 ? 5.665 1.610 -12.182 1.00 91.56 85 LEU A CA 1
ATOM 666 C C . LEU A 1 85 ? 6.192 0.181 -12.344 1.00 91.56 85 LEU A C 1
ATOM 668 O O . LEU A 1 85 ? 7.170 -0.182 -11.691 1.00 91.56 85 LEU A O 1
ATOM 672 N N . GLN A 1 86 ? 5.603 -0.602 -13.253 1.00 88.56 86 GLN A N 1
ATOM 673 C CA . GLN A 1 86 ? 6.071 -1.956 -13.561 1.00 88.56 86 GLN A CA 1
ATOM 674 C C . GLN A 1 86 ? 7.515 -1.944 -14.075 1.00 88.56 86 GLN A C 1
ATOM 676 O O . GLN A 1 86 ? 8.359 -2.728 -13.648 1.00 88.56 86 GLN A O 1
ATOM 681 N N . PHE A 1 87 ? 7.818 -0.999 -14.960 1.00 86.06 87 PHE A N 1
ATOM 682 C CA . PHE A 1 87 ? 9.147 -0.799 -15.515 1.00 86.06 87 PHE A CA 1
ATOM 683 C C . PHE A 1 87 ? 10.194 -0.407 -14.464 1.00 86.06 87 PHE A C 1
ATOM 685 O O . PHE A 1 87 ? 11.354 -0.807 -14.582 1.00 86.06 87 PHE A O 1
ATOM 692 N N . ILE A 1 88 ? 9.828 0.371 -13.441 1.00 88.38 88 ILE A N 1
ATOM 693 C CA . ILE A 1 88 ? 10.728 0.656 -12.316 1.00 88.38 88 ILE A CA 1
ATOM 694 C C . ILE A 1 88 ? 10.920 -0.600 -11.461 1.00 88.38 88 ILE A C 1
ATOM 696 O O . ILE A 1 88 ? 12.055 -0.900 -11.091 1.00 88.38 88 ILE A O 1
ATOM 700 N N . LEU A 1 89 ? 9.846 -1.337 -11.166 1.00 87.88 89 LEU A N 1
ATOM 701 C CA . LEU A 1 89 ? 9.872 -2.521 -10.302 1.00 87.88 89 LEU A CA 1
ATOM 702 C C . LEU A 1 89 ? 10.719 -3.667 -10.883 1.00 87.88 89 LEU A C 1
ATOM 704 O O . LEU A 1 89 ? 11.397 -4.381 -10.146 1.00 87.88 89 LEU A O 1
ATOM 708 N N . ASN A 1 90 ? 10.754 -3.805 -12.210 1.00 82.94 90 ASN A N 1
ATOM 709 C CA . ASN A 1 90 ? 11.573 -4.812 -12.889 1.00 82.94 90 ASN A CA 1
ATOM 710 C C . ASN A 1 90 ? 13.087 -4.527 -12.821 1.00 82.94 90 ASN A C 1
ATOM 712 O O . ASN A 1 90 ? 13.903 -5.304 -13.323 1.00 82.94 90 ASN A O 1
ATOM 716 N N . ARG A 1 91 ? 13.511 -3.427 -12.187 1.00 78.31 91 ARG A N 1
ATOM 717 C CA . ARG A 1 91 ? 14.925 -3.073 -12.066 1.00 78.31 91 ARG A CA 1
ATOM 718 C C . ARG A 1 91 ? 15.514 -3.357 -10.699 1.00 78.31 91 ARG A C 1
ATOM 720 O O . ARG A 1 91 ? 14.873 -3.284 -9.660 1.00 78.31 91 ARG A O 1
ATOM 727 N N . ARG A 1 92 ? 16.820 -3.623 -10.727 1.00 73.75 92 ARG A N 1
ATOM 728 C CA . ARG A 1 92 ? 17.644 -3.682 -9.520 1.00 73.75 92 ARG A CA 1
ATOM 729 C C . ARG A 1 92 ? 17.867 -2.260 -8.998 1.00 73.75 92 ARG A C 1
ATOM 731 O O . ARG A 1 92 ? 18.108 -1.353 -9.793 1.00 73.75 92 ARG A O 1
ATOM 738 N N . SER A 1 93 ? 17.835 -2.106 -7.676 1.00 77.62 93 SER A N 1
ATOM 739 C CA . SER A 1 93 ? 18.199 -0.871 -6.962 1.00 77.62 93 SER A CA 1
ATOM 740 C C . SER A 1 93 ? 17.316 0.353 -7.243 1.00 77.62 93 SER A C 1
ATOM 742 O O . SER A 1 93 ? 17.755 1.482 -7.065 1.00 77.62 93 SER A O 1
ATOM 744 N N . THR A 1 94 ? 16.064 0.153 -7.653 1.00 86.06 94 THR A N 1
ATOM 745 C CA . THR A 1 94 ? 15.090 1.228 -7.929 1.00 86.06 94 THR A CA 1
ATOM 746 C C . THR A 1 94 ? 13.974 1.316 -6.885 1.00 86.06 94 THR A C 1
ATOM 748 O O . THR A 1 94 ? 12.968 1.985 -7.109 1.00 86.06 94 THR A O 1
ATOM 751 N N . LYS A 1 95 ? 14.140 0.653 -5.733 1.00 90.44 95 LYS A N 1
ATOM 752 C CA . LYS A 1 95 ? 13.117 0.564 -4.681 1.00 90.44 95 LYS A CA 1
ATOM 753 C C . LYS A 1 95 ? 12.654 1.920 -4.179 1.00 90.44 95 LYS A C 1
ATOM 755 O O . LYS A 1 95 ? 11.456 2.177 -4.129 1.00 90.44 95 LYS A O 1
ATOM 760 N N . ASP A 1 96 ? 13.607 2.780 -3.847 1.00 91.81 96 ASP A N 1
ATOM 761 C CA . ASP A 1 96 ? 13.313 4.097 -3.292 1.00 91.81 96 ASP A CA 1
ATOM 762 C C . ASP A 1 96 ? 12.527 4.943 -4.298 1.00 91.81 96 ASP A C 1
ATOM 764 O O . ASP A 1 96 ? 11.487 5.500 -3.952 1.00 91.81 96 ASP A O 1
ATOM 768 N N . LEU A 1 97 ? 12.958 4.926 -5.564 1.00 91.88 97 LEU A N 1
ATOM 769 C CA . LEU A 1 97 ? 12.275 5.602 -6.665 1.00 91.88 97 LEU A CA 1
ATOM 770 C C . LEU A 1 97 ? 10.862 5.044 -6.892 1.00 91.88 97 LEU A C 1
ATOM 772 O O . LEU A 1 97 ? 9.928 5.813 -7.100 1.00 91.88 97 LEU A O 1
ATOM 776 N N . PHE A 1 98 ? 10.683 3.721 -6.841 1.00 94.31 98 PHE A N 1
ATOM 777 C CA . PHE A 1 98 ? 9.366 3.097 -6.975 1.00 94.31 98 PHE A CA 1
ATOM 778 C C . PHE A 1 98 ? 8.417 3.553 -5.864 1.00 94.31 98 PHE A C 1
ATOM 780 O O . PHE A 1 98 ? 7.311 3.997 -6.159 1.00 94.31 98 PHE A O 1
ATOM 787 N N . LEU A 1 99 ? 8.847 3.477 -4.600 1.00 95.06 99 LEU A N 1
ATOM 788 C CA . LEU A 1 99 ? 8.021 3.850 -3.449 1.00 95.06 99 LEU A CA 1
ATOM 789 C C . LEU A 1 99 ? 7.668 5.341 -3.474 1.00 95.06 99 LEU A C 1
ATOM 791 O O . LEU A 1 99 ? 6.519 5.706 -3.225 1.00 95.06 99 LEU A O 1
ATOM 795 N N . GLU A 1 100 ? 8.627 6.198 -3.829 1.00 94.94 100 GLU A N 1
ATOM 796 C CA . GLU A 1 100 ? 8.403 7.636 -3.969 1.00 94.94 100 GLU A CA 1
ATOM 797 C C . GLU A 1 100 ? 7.377 7.945 -5.069 1.00 94.94 100 GLU A C 1
ATOM 799 O O . GLU A 1 100 ? 6.405 8.663 -4.818 1.00 94.94 100 GLU A O 1
ATOM 804 N N . LYS A 1 101 ? 7.555 7.368 -6.265 1.00 94.25 101 LYS A N 1
ATOM 805 C CA . LYS A 1 101 ? 6.664 7.592 -7.413 1.00 94.25 101 LYS A CA 1
ATOM 806 C C . LYS A 1 101 ? 5.288 6.974 -7.211 1.00 94.25 101 LYS A C 1
ATOM 808 O O . LYS A 1 101 ? 4.286 7.571 -7.591 1.00 94.25 101 LYS A O 1
ATOM 813 N N . PHE A 1 102 ? 5.202 5.802 -6.589 1.00 95.50 102 PHE A N 1
ATOM 814 C CA . PHE A 1 102 ? 3.913 5.202 -6.268 1.00 95.50 102 PHE A CA 1
ATOM 815 C C . PHE A 1 102 ? 3.147 6.064 -5.261 1.00 95.50 102 PHE A C 1
ATOM 817 O O . PHE A 1 102 ? 1.977 6.368 -5.487 1.00 95.50 102 PHE A O 1
ATOM 824 N N . LYS A 1 103 ? 3.820 6.553 -4.211 1.00 95.06 103 LYS A N 1
ATOM 825 C CA . LYS A 1 103 ? 3.239 7.501 -3.253 1.00 95.06 103 LYS A CA 1
ATOM 826 C C . LYS A 1 103 ? 2.725 8.768 -3.942 1.00 95.06 103 LYS A C 1
ATOM 828 O O . LYS A 1 103 ? 1.588 9.154 -3.685 1.00 95.06 103 LYS A O 1
ATOM 833 N N . SER A 1 104 ? 3.518 9.410 -4.806 1.00 94.00 104 SER A N 1
ATOM 834 C CA . SER A 1 104 ? 3.072 10.630 -5.497 1.00 94.00 104 SER A CA 1
ATOM 835 C C . SER A 1 104 ? 1.840 10.364 -6.363 1.00 94.00 104 SER A C 1
ATOM 837 O O . SER A 1 104 ? 0.870 11.107 -6.290 1.00 94.00 104 SER A O 1
ATOM 839 N N . LEU A 1 105 ? 1.812 9.246 -7.095 1.00 94.12 105 LEU A N 1
ATOM 840 C CA . LEU A 1 105 ? 0.659 8.860 -7.914 1.00 94.12 105 LEU A CA 1
ATOM 841 C C . LEU A 1 105 ? -0.606 8.568 -7.088 1.00 94.12 105 LEU A C 1
ATOM 843 O O . LEU A 1 105 ? -1.711 8.826 -7.570 1.00 94.12 105 LEU A O 1
ATOM 847 N N . LEU A 1 106 ? -0.461 8.047 -5.862 1.00 93.75 106 LEU A N 1
ATOM 848 C CA . LEU A 1 106 ? -1.575 7.863 -4.927 1.00 93.75 106 LEU A CA 1
ATOM 849 C C . LEU A 1 106 ? -2.115 9.203 -4.411 1.00 93.75 106 LEU A C 1
ATOM 851 O O . LEU A 1 106 ? -3.330 9.385 -4.386 1.00 93.75 106 LEU A O 1
ATOM 855 N N . ILE A 1 107 ? -1.231 10.131 -4.029 1.00 93.06 107 ILE A N 1
ATOM 856 C CA . ILE A 1 107 ? -1.610 11.470 -3.543 1.00 93.06 107 ILE A CA 1
ATOM 857 C C . ILE A 1 107 ? -2.292 12.273 -4.659 1.00 93.06 107 ILE A C 1
ATOM 859 O O . ILE A 1 107 ? -3.360 12.842 -4.444 1.00 93.06 107 ILE A O 1
ATOM 863 N N . ASP A 1 108 ? -1.714 12.257 -5.862 1.00 92.50 108 ASP A N 1
ATOM 864 C CA . ASP A 1 108 ? -2.205 12.990 -7.036 1.00 92.50 108 ASP A CA 1
ATOM 865 C C . ASP A 1 108 ? -3.386 12.300 -7.730 1.00 92.50 108 ASP A C 1
ATOM 867 O O . ASP A 1 108 ? -3.909 12.791 -8.733 1.00 92.50 108 ASP A O 1
ATOM 871 N N . ASN A 1 109 ? -3.815 11.151 -7.206 1.00 91.06 109 ASN A N 1
ATOM 872 C CA . ASN A 1 109 ? -4.993 10.428 -7.655 1.00 91.06 109 ASN A CA 1
ATOM 873 C C . ASN A 1 109 ? -4.939 9.910 -9.108 1.00 91.06 109 ASN A C 1
ATOM 875 O O . ASN A 1 109 ? -5.974 9.731 -9.759 1.00 91.06 109 ASN A O 1
ATOM 879 N N . GLN A 1 110 ? -3.728 9.656 -9.609 1.00 91.94 110 GLN A N 1
ATOM 880 C CA . GLN A 1 110 ? -3.428 9.363 -11.018 1.00 91.94 110 GLN A CA 1
ATOM 881 C C . GLN A 1 110 ? -3.604 7.887 -11.406 1.00 91.94 110 GLN A C 1
ATOM 883 O O . GLN A 1 110 ? -3.395 7.527 -12.561 1.00 91.94 110 GLN A O 1
ATOM 888 N N . LEU A 1 111 ? -3.968 7.024 -10.453 1.00 93.44 111 LEU A N 1
ATOM 889 C CA . LEU A 1 111 ? -4.175 5.589 -10.669 1.00 93.44 111 LEU A CA 1
ATOM 890 C C . LEU A 1 111 ? -5.591 5.184 -10.276 1.00 93.44 111 LEU A C 1
ATOM 892 O O . LEU A 1 111 ? -6.079 5.544 -9.203 1.00 93.44 111 LEU A O 1
ATOM 896 N N . THR A 1 112 ? -6.248 4.389 -11.112 1.00 94.25 112 THR A N 1
ATOM 897 C CA . THR A 1 112 ? -7.539 3.771 -10.793 1.00 94.25 112 THR A CA 1
ATOM 898 C C . THR A 1 112 ? -7.392 2.704 -9.701 1.00 94.25 112 THR A C 1
ATOM 900 O O . THR A 1 112 ? -6.323 2.136 -9.499 1.00 94.25 112 THR A O 1
ATOM 903 N N . LEU A 1 113 ? -8.481 2.352 -9.007 1.00 92.69 113 LEU A N 1
ATOM 904 C CA . LEU A 1 113 ? -8.430 1.301 -7.976 1.00 92.69 113 LEU A CA 1
ATOM 905 C C . LEU A 1 113 ? -7.994 -0.067 -8.528 1.00 92.69 113 LEU A C 1
ATOM 907 O O . LEU A 1 113 ? -7.321 -0.821 -7.832 1.00 92.69 113 LEU A O 1
ATOM 911 N N . LYS A 1 114 ? -8.342 -0.377 -9.785 1.00 93.88 114 LYS A N 1
ATOM 912 C CA . LYS A 1 114 ? -7.915 -1.617 -10.456 1.00 93.88 114 LYS A CA 1
ATOM 913 C C . LYS A 1 114 ? -6.408 -1.637 -10.697 1.00 93.88 114 LYS A C 1
ATOM 915 O O . LYS A 1 114 ? -5.759 -2.654 -10.494 1.00 93.88 114 LYS A O 1
ATOM 920 N N . GLU A 1 115 ? -5.864 -0.504 -11.122 1.00 94.94 115 GLU A N 1
ATOM 921 C CA . GLU A 1 115 ? -4.427 -0.308 -11.301 1.00 94.94 115 GLU A CA 1
ATOM 922 C C . GLU A 1 115 ? -3.679 -0.411 -9.973 1.00 94.94 115 GLU A C 1
ATOM 924 O O . GLU A 1 115 ? -2.674 -1.105 -9.891 1.00 94.94 115 GLU A O 1
ATOM 929 N N . ILE A 1 116 ? -4.214 0.193 -8.912 1.00 95.38 116 ILE A N 1
ATOM 930 C CA . ILE A 1 116 ? -3.652 0.118 -7.559 1.00 95.38 116 ILE A CA 1
ATOM 931 C C . ILE A 1 116 ? -3.643 -1.326 -7.039 1.00 95.38 116 ILE A C 1
ATOM 933 O O . ILE A 1 116 ? -2.617 -1.786 -6.548 1.00 95.38 116 ILE A O 1
ATOM 937 N N . SER A 1 117 ? -4.747 -2.061 -7.198 1.00 94.44 117 SER A N 1
ATOM 938 C CA . SER A 1 117 ? -4.827 -3.489 -6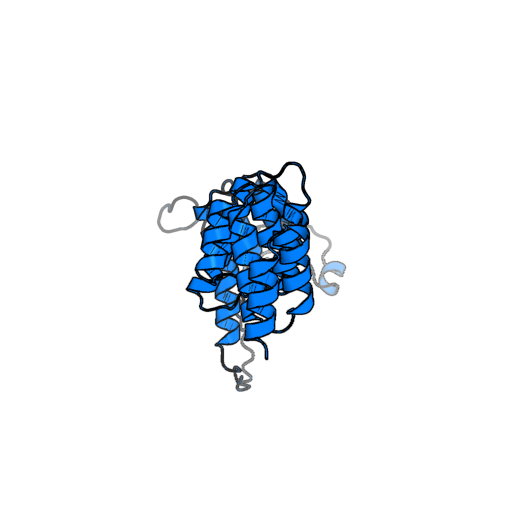.859 1.00 94.44 117 SER A CA 1
ATOM 939 C C . SER A 1 117 ? -3.763 -4.307 -7.602 1.00 94.44 117 SER A C 1
ATOM 941 O O . SER A 1 117 ? -3.043 -5.090 -6.987 1.00 94.44 117 SER A O 1
ATOM 943 N N . LYS A 1 118 ? -3.575 -4.048 -8.903 1.00 94.31 118 LYS A N 1
ATOM 944 C CA . LYS A 1 118 ? -2.522 -4.681 -9.708 1.00 94.31 118 LYS A CA 1
ATOM 945 C C . LYS A 1 118 ? -1.115 -4.352 -9.194 1.00 94.31 118 LYS A C 1
ATOM 947 O O . LYS A 1 118 ? -0.269 -5.234 -9.126 1.00 94.31 118 LYS A O 1
ATOM 952 N N . VAL A 1 119 ? -0.863 -3.098 -8.813 1.00 94.62 119 VAL A N 1
ATOM 953 C CA . VAL A 1 119 ? 0.429 -2.689 -8.239 1.00 94.62 119 VAL A CA 1
ATOM 954 C C . VAL A 1 119 ? 0.681 -3.388 -6.901 1.00 94.62 119 VAL A C 1
ATOM 956 O O . VAL A 1 119 ? 1.800 -3.833 -6.659 1.00 94.62 119 VAL A O 1
ATOM 959 N N . PHE A 1 120 ? -0.338 -3.544 -6.051 1.00 95.81 120 PHE A N 1
ATOM 960 C CA . PHE A 1 120 ? -0.196 -4.309 -4.810 1.00 95.81 120 PHE A CA 1
ATOM 961 C C . PHE A 1 120 ? 0.089 -5.789 -5.062 1.00 95.81 120 PHE A C 1
ATOM 963 O O . PHE A 1 120 ? 0.955 -6.339 -4.387 1.00 95.81 120 PHE A O 1
ATOM 970 N N . SER A 1 121 ? -0.524 -6.406 -6.077 1.00 93.25 121 SER A N 1
ATOM 971 C CA . SER A 1 121 ? -0.194 -7.786 -6.455 1.00 93.25 121 SER A CA 1
ATOM 972 C C . SER A 1 121 ? 1.290 -7.919 -6.828 1.00 93.25 121 SER A C 1
ATOM 974 O O . SER A 1 121 ? 1.972 -8.815 -6.336 1.00 93.25 121 SER A O 1
ATOM 976 N N . TRP A 1 122 ? 1.845 -6.954 -7.573 1.00 92.00 122 TRP A N 1
ATOM 977 C CA . TRP A 1 122 ? 3.274 -6.929 -7.909 1.00 92.00 122 TRP A CA 1
ATOM 978 C C . TRP A 1 122 ? 4.203 -6.770 -6.702 1.00 92.00 122 TRP A C 1
ATOM 980 O O . TRP A 1 122 ? 5.350 -7.204 -6.757 1.00 92.00 122 TRP A O 1
ATOM 990 N N . ILE A 1 123 ? 3.734 -6.130 -5.631 1.00 92.44 123 ILE A N 1
ATOM 991 C CA . ILE A 1 123 ? 4.489 -5.947 -4.385 1.00 92.44 123 ILE A CA 1
ATOM 992 C C . ILE A 1 123 ? 4.442 -7.227 -3.543 1.00 92.44 123 ILE A C 1
ATOM 994 O O . ILE A 1 123 ? 5.460 -7.659 -3.001 1.00 92.44 123 ILE A O 1
ATOM 998 N N . VAL A 1 124 ? 3.262 -7.840 -3.442 1.00 92.31 124 VAL A N 1
ATOM 999 C CA . VAL A 1 124 ? 2.997 -8.958 -2.533 1.00 92.31 124 VAL A CA 1
ATOM 1000 C C . VAL A 1 124 ? 3.479 -10.294 -3.112 1.00 92.31 124 VAL A C 1
ATOM 1002 O O . VAL A 1 124 ? 4.107 -11.073 -2.397 1.00 92.31 124 VAL A O 1
ATOM 1005 N N . GLU A 1 125 ? 3.272 -10.559 -4.405 1.00 90.50 125 GLU A N 1
ATOM 1006 C CA . GLU A 1 125 ? 3.622 -11.845 -5.033 1.00 90.50 125 GLU A CA 1
ATOM 1007 C C . GLU A 1 125 ? 5.116 -12.219 -4.886 1.00 90.50 125 GLU A C 1
ATOM 1009 O O . GLU A 1 125 ? 5.407 -13.341 -4.454 1.00 90.50 125 GLU A O 1
ATOM 1014 N N . PRO A 1 126 ? 6.098 -11.331 -5.166 1.00 87.00 126 PRO A N 1
ATOM 1015 C CA . PRO A 1 126 ? 7.514 -11.664 -4.987 1.00 87.00 126 PRO A CA 1
ATOM 1016 C C . PRO A 1 126 ? 7.893 -11.917 -3.526 1.00 87.00 126 PRO A C 1
ATOM 1018 O O . PRO A 1 126 ? 8.759 -12.745 -3.234 1.00 87.00 126 PRO A O 1
ATOM 1021 N N . TYR A 1 127 ? 7.236 -11.217 -2.598 1.00 86.94 127 TYR A N 1
ATOM 1022 C CA . TYR A 1 127 ? 7.444 -11.406 -1.169 1.00 86.94 127 TYR A CA 1
ATOM 1023 C C . TYR A 1 127 ? 7.002 -12.814 -0.733 1.00 86.94 127 TYR A C 1
ATOM 1025 O O . TYR A 1 127 ? 7.773 -13.506 -0.064 1.00 86.94 127 TYR A O 1
ATOM 1033 N N . VAL A 1 128 ? 5.834 -13.283 -1.194 1.00 86.81 128 VAL A N 1
ATOM 1034 C CA . VAL A 1 128 ? 5.347 -14.661 -0.972 1.00 86.81 128 VAL A CA 1
ATOM 1035 C C . VAL A 1 128 ? 6.315 -15.689 -1.554 1.00 86.81 128 VAL A C 1
ATOM 1037 O O . VAL A 1 128 ? 6.697 -16.647 -0.882 1.00 86.81 128 VAL A O 1
ATOM 1040 N N . GLN A 1 129 ? 6.751 -15.490 -2.801 1.00 84.94 129 GLN A N 1
ATOM 1041 C CA . GLN A 1 129 ? 7.651 -16.429 -3.476 1.00 84.94 129 GLN A CA 1
ATOM 1042 C C . GLN A 1 129 ? 8.971 -16.602 -2.722 1.00 84.94 129 GLN A C 1
ATOM 1044 O O . GLN A 1 129 ? 9.491 -17.719 -2.652 1.00 84.94 129 GLN A O 1
ATOM 1049 N N . ARG A 1 130 ? 9.499 -15.533 -2.113 1.00 83.56 130 ARG A N 1
ATOM 1050 C CA . ARG A 1 130 ? 10.685 -15.625 -1.254 1.00 83.56 130 ARG A CA 1
ATOM 1051 C C . ARG A 1 130 ? 10.430 -16.480 -0.011 1.00 83.56 130 ARG A C 1
ATOM 1053 O O . ARG A 1 130 ? 11.311 -17.251 0.350 1.00 83.56 130 ARG A O 1
ATOM 1060 N N . LEU A 1 131 ? 9.268 -16.356 0.633 1.00 80.69 131 LEU A N 1
ATOM 1061 C CA . LEU A 1 131 ? 8.938 -17.133 1.836 1.00 80.69 131 LEU A CA 1
ATOM 1062 C C . LEU A 1 131 ? 8.843 -18.640 1.553 1.00 80.69 131 LEU A C 1
ATOM 1064 O O . LEU A 1 131 ? 9.190 -19.448 2.409 1.00 80.69 131 LEU A O 1
ATOM 1068 N N . ILE A 1 132 ? 8.391 -19.011 0.351 1.00 76.75 132 ILE A N 1
ATOM 1069 C CA . ILE A 1 132 ? 8.183 -20.412 -0.051 1.00 76.75 132 ILE A CA 1
ATOM 1070 C C . ILE A 1 132 ? 9.452 -21.035 -0.659 1.00 76.75 132 ILE A C 1
ATOM 1072 O O . ILE A 1 132 ? 9.613 -22.256 -0.636 1.00 76.75 132 ILE A O 1
ATOM 1076 N N . SER A 1 133 ? 10.356 -20.230 -1.224 1.00 71.00 133 SER A N 1
ATOM 1077 C CA . SER A 1 133 ? 11.496 -20.745 -1.989 1.00 71.00 133 SER A CA 1
ATOM 1078 C C . SER A 1 133 ? 12.496 -21.510 -1.104 1.00 71.00 133 SER A C 1
ATOM 1080 O O . SER A 1 133 ? 13.118 -20.904 -0.229 1.00 71.00 133 SER A O 1
ATOM 1082 N N . PRO A 1 134 ? 12.731 -22.817 -1.346 1.00 54.78 134 PRO A N 1
ATOM 1083 C CA . PRO A 1 134 ? 13.782 -23.553 -0.657 1.00 54.78 134 PRO A CA 1
ATOM 1084 C C . PRO A 1 134 ? 15.157 -23.006 -1.060 1.00 54.78 134 PRO A C 1
ATOM 1086 O O . PRO A 1 134 ? 15.374 -22.627 -2.215 1.00 54.78 134 PRO A O 1
ATOM 1089 N N . LEU A 1 135 ? 16.087 -22.980 -0.100 1.00 53.75 135 LEU A N 1
ATOM 1090 C CA . LEU A 1 135 ? 17.490 -22.610 -0.301 1.00 53.75 135 LEU A CA 1
ATOM 1091 C C . LEU A 1 135 ? 18.041 -23.334 -1.538 1.00 53.75 135 LEU A C 1
ATOM 1093 O O . LEU A 1 135 ? 18.212 -24.555 -1.531 1.00 53.75 135 LEU A O 1
ATOM 1097 N N . LYS A 1 136 ? 18.298 -22.588 -2.617 1.00 54.28 136 LYS A N 1
ATOM 1098 C CA . LYS A 1 136 ? 18.907 -23.138 -3.830 1.00 54.28 136 LYS A CA 1
ATOM 1099 C C . LYS A 1 136 ? 20.346 -23.539 -3.500 1.00 54.28 136 LYS A C 1
ATOM 1101 O O . LYS A 1 136 ? 21.219 -22.683 -3.410 1.00 54.28 136 LYS A O 1
ATOM 1106 N N . TYR A 1 137 ? 20.591 -24.837 -3.325 1.00 44.62 137 TYR A N 1
ATOM 1107 C CA . TYR A 1 137 ? 21.940 -25.395 -3.378 1.00 44.62 137 TYR A CA 1
ATOM 1108 C C . TYR A 1 137 ? 22.444 -25.273 -4.818 1.00 44.62 137 TYR A C 1
ATOM 1110 O O . TYR A 1 137 ? 22.005 -25.992 -5.713 1.00 44.62 137 TYR A O 1
ATOM 1118 N N . THR A 1 138 ? 23.340 -24.323 -5.056 1.00 54.12 138 THR A N 1
ATOM 1119 C CA . THR A 1 138 ? 24.086 -24.228 -6.309 1.00 54.12 138 THR A CA 1
ATOM 1120 C C . THR A 1 138 ? 25.218 -25.249 -6.289 1.00 54.12 138 THR A C 1
ATOM 1122 O O . THR A 1 138 ? 26.198 -25.083 -5.562 1.00 54.12 138 THR A O 1
ATOM 1125 N N . GLU A 1 139 ? 25.102 -26.307 -7.091 1.00 46.47 139 GLU A N 1
ATOM 1126 C CA . GLU A 1 139 ? 26.254 -27.126 -7.462 1.00 46.47 139 GLU A CA 1
ATOM 1127 C C . GLU A 1 139 ? 27.217 -26.284 -8.312 1.00 46.47 139 GLU A C 1
ATOM 1129 O O . GLU A 1 139 ? 26.849 -25.739 -9.355 1.00 46.47 139 GLU A O 1
ATOM 1134 N N . ASN A 1 140 ? 28.464 -26.168 -7.854 1.00 51.44 140 ASN A N 1
ATOM 1135 C CA . ASN A 1 140 ? 29.539 -25.506 -8.584 1.00 51.44 140 ASN A CA 1
ATOM 1136 C C . ASN A 1 140 ? 29.922 -26.339 -9.815 1.00 51.44 140 ASN A C 1
ATOM 1138 O O . ASN A 1 140 ? 30.787 -27.211 -9.738 1.00 51.44 140 ASN A O 1
ATOM 1142 N N . VAL A 1 141 ? 29.313 -26.051 -10.965 1.00 53.50 141 VAL A N 1
ATOM 1143 C CA . VAL A 1 141 ? 29.798 -26.541 -12.260 1.00 53.50 141 VAL A CA 1
ATOM 1144 C C . VAL A 1 141 ? 30.569 -25.419 -12.943 1.00 53.50 141 VAL A C 1
ATOM 1146 O O . VAL A 1 141 ? 30.001 -24.544 -13.595 1.00 53.50 141 VAL A O 1
ATOM 1149 N N . SER A 1 142 ? 31.892 -25.457 -12.799 1.00 53.94 142 SER A N 1
ATOM 1150 C CA . SER A 1 142 ? 32.830 -24.574 -13.488 1.00 53.94 142 SER A CA 1
ATOM 1151 C C . SER A 1 142 ? 32.806 -24.837 -14.997 1.00 53.94 142 SER A C 1
ATOM 1153 O O . SER A 1 142 ? 33.572 -25.645 -15.521 1.00 53.94 142 SER A O 1
ATOM 1155 N N . LYS A 1 143 ? 31.933 -24.139 -15.722 1.00 52.88 143 LYS A N 1
ATOM 1156 C CA . LYS A 1 143 ? 32.107 -23.872 -17.152 1.00 52.88 143 LYS A CA 1
ATOM 1157 C C . LYS A 1 143 ? 32.297 -22.372 -17.304 1.00 52.88 143 LYS A C 1
ATOM 1159 O O . LYS A 1 143 ? 31.470 -21.607 -16.822 1.00 52.88 143 LYS A O 1
ATOM 1164 N N . TYR A 1 144 ? 33.366 -21.958 -17.983 1.00 53.62 144 TYR A N 1
ATOM 1165 C CA . TYR A 1 144 ? 33.602 -20.573 -18.406 1.00 53.62 144 TYR A CA 1
ATOM 1166 C C . TYR A 1 144 ? 32.597 -20.169 -19.502 1.00 53.62 144 TYR A C 1
ATOM 1168 O O . TYR A 1 144 ? 32.967 -19.864 -20.632 1.00 53.62 144 TYR A O 1
ATOM 1176 N N . ALA A 1 145 ? 31.308 -20.253 -19.192 1.00 59.50 145 ALA A N 1
ATOM 1177 C CA . ALA A 1 145 ? 30.223 -19.758 -20.012 1.00 59.50 145 ALA A CA 1
ATOM 1178 C C . ALA A 1 145 ? 29.792 -18.405 -19.442 1.00 59.50 145 ALA A C 1
ATOM 1180 O O . ALA A 1 145 ? 29.698 -18.247 -18.225 1.00 59.50 145 ALA A O 1
ATOM 1181 N N . LEU A 1 146 ? 29.523 -17.434 -20.315 1.00 55.16 146 LEU A N 1
ATOM 1182 C CA . LEU A 1 146 ? 28.851 -16.197 -19.923 1.00 55.16 146 LEU A CA 1
ATOM 1183 C C . LEU A 1 146 ? 27.411 -16.558 -19.530 1.00 55.16 146 LEU A C 1
ATOM 1185 O O . LEU A 1 146 ? 26.530 -16.646 -20.382 1.00 55.16 146 LEU A O 1
ATOM 1189 N N . ILE A 1 147 ? 27.194 -16.852 -18.249 1.00 58.94 147 ILE A N 1
ATOM 1190 C CA . ILE A 1 147 ? 25.865 -17.090 -17.689 1.00 58.94 147 ILE A CA 1
ATOM 1191 C C . ILE A 1 147 ? 25.305 -15.721 -17.322 1.00 58.94 147 ILE A C 1
ATOM 1193 O O . ILE A 1 147 ? 25.892 -15.005 -16.514 1.00 58.94 147 ILE A O 1
ATOM 1197 N N . ALA A 1 148 ? 24.191 -15.339 -17.941 1.00 61.06 148 ALA A N 1
ATOM 1198 C CA . ALA A 1 148 ? 23.480 -14.139 -17.532 1.00 61.06 148 ALA A CA 1
ATOM 1199 C C . ALA A 1 148 ? 22.936 -14.339 -16.112 1.00 61.06 148 ALA A C 1
ATOM 1201 O O . ALA A 1 148 ? 22.295 -15.357 -15.839 1.00 61.06 148 ALA A O 1
ATOM 1202 N N . ASP A 1 149 ? 23.168 -13.367 -15.229 1.00 63.59 149 ASP A N 1
ATOM 1203 C CA . ASP A 1 149 ? 22.561 -13.369 -13.901 1.00 63.59 149 ASP A CA 1
ATOM 1204 C C . ASP A 1 149 ? 21.044 -13.533 -14.021 1.00 63.59 149 ASP A C 1
ATOM 1206 O O . ASP A 1 149 ? 20.386 -12.812 -14.782 1.00 63.59 149 ASP A O 1
ATOM 1210 N N . ALA A 1 150 ? 20.479 -14.446 -13.232 1.00 69.88 150 ALA A N 1
ATOM 1211 C CA . ALA A 1 150 ? 19.036 -14.591 -13.158 1.00 69.88 150 ALA A CA 1
ATOM 1212 C C . ALA A 1 150 ? 18.390 -13.279 -12.680 1.00 69.88 150 ALA A C 1
ATOM 1214 O O . ALA A 1 150 ? 18.932 -12.541 -11.847 1.00 69.88 150 ALA A O 1
ATOM 1215 N N . TYR A 1 151 ? 17.214 -12.979 -13.228 1.00 72.75 151 TYR A N 1
ATOM 1216 C CA . TYR A 1 151 ? 16.384 -11.907 -12.703 1.00 72.75 151 TYR A CA 1
ATOM 1217 C C . TYR A 1 151 ? 15.942 -12.264 -11.281 1.00 72.75 151 TYR A C 1
ATOM 1219 O O . TYR A 1 151 ? 15.415 -13.351 -11.044 1.00 72.75 151 TYR A O 1
ATOM 1227 N N . GLU A 1 152 ? 16.153 -11.333 -10.357 1.00 76.44 152 GLU A N 1
ATOM 1228 C CA . GLU A 1 152 ? 15.640 -11.409 -8.995 1.00 76.44 152 GLU A CA 1
ATOM 1229 C C . GLU A 1 152 ? 14.651 -10.258 -8.822 1.00 76.44 152 GLU A C 1
ATOM 1231 O O . GLU A 1 152 ? 15.040 -9.101 -9.041 1.00 76.44 152 GLU A O 1
ATOM 1236 N N . PRO A 1 153 ? 13.380 -10.552 -8.498 1.00 80.25 153 PRO A N 1
ATOM 1237 C CA . PRO A 1 153 ? 12.382 -9.516 -8.333 1.00 80.25 153 PRO A CA 1
ATOM 1238 C C . PRO A 1 153 ? 12.702 -8.656 -7.118 1.00 80.25 153 PRO A C 1
ATOM 1240 O O . PRO A 1 153 ? 13.240 -9.123 -6.111 1.00 80.25 153 PRO A O 1
ATOM 1243 N N . LEU A 1 154 ? 12.357 -7.377 -7.220 1.00 85.56 154 LEU A N 1
ATOM 1244 C CA . LEU A 1 154 ? 12.529 -6.452 -6.120 1.00 85.56 154 LEU A CA 1
ATOM 1245 C C . LEU A 1 154 ? 11.558 -6.801 -4.990 1.00 85.56 154 LEU A C 1
ATOM 1247 O O . LEU A 1 154 ? 10.356 -6.919 -5.210 1.00 85.56 154 LEU A O 1
ATOM 1251 N N . ILE A 1 155 ? 12.086 -6.929 -3.775 1.00 89.19 155 ILE A N 1
ATOM 1252 C CA . ILE A 1 155 ? 11.288 -7.251 -2.593 1.00 89.19 155 ILE A CA 1
ATOM 1253 C C . ILE A 1 155 ? 11.060 -5.976 -1.795 1.00 89.19 155 ILE A C 1
ATOM 1255 O O . ILE A 1 155 ? 12.011 -5.289 -1.403 1.00 89.19 155 ILE A O 1
ATOM 1259 N N . ILE A 1 156 ? 9.785 -5.681 -1.580 1.00 91.44 156 ILE A N 1
ATOM 1260 C CA . ILE A 1 156 ? 9.313 -4.568 -0.771 1.00 91.44 156 ILE A CA 1
ATOM 1261 C C . ILE A 1 156 ? 8.646 -5.170 0.463 1.00 91.44 156 ILE A C 1
ATOM 1263 O O . ILE A 1 156 ? 7.760 -6.016 0.348 1.00 91.44 156 ILE A O 1
ATOM 1267 N N . GLU A 1 157 ? 9.106 -4.768 1.642 1.00 91.50 157 GLU A N 1
ATOM 1268 C CA . GLU A 1 157 ? 8.545 -5.245 2.907 1.00 91.50 157 GLU A CA 1
ATOM 1269 C C . GLU A 1 157 ? 7.306 -4.441 3.319 1.00 91.50 157 GLU A C 1
ATOM 1271 O O . GLU A 1 157 ? 7.126 -3.288 2.912 1.00 91.50 157 GLU A O 1
ATOM 1276 N N . GLN A 1 158 ? 6.455 -5.036 4.164 1.00 93.12 158 GLN A N 1
ATOM 1277 C CA . GLN A 1 158 ? 5.277 -4.347 4.700 1.00 93.12 158 GLN A CA 1
ATOM 1278 C C . GLN A 1 158 ? 5.686 -3.061 5.441 1.00 93.12 158 GLN A C 1
ATOM 1280 O O . GLN A 1 158 ? 5.128 -1.999 5.169 1.00 93.12 158 GLN A O 1
ATOM 1285 N N . SER A 1 159 ? 6.732 -3.125 6.269 1.00 92.62 159 SER A N 1
ATOM 1286 C CA . SER A 1 159 ? 7.315 -1.975 6.968 1.00 92.62 159 SER A CA 1
ATOM 1287 C C . SER A 1 159 ? 7.742 -0.831 6.030 1.00 92.62 159 SER A C 1
ATOM 1289 O O . SER A 1 159 ? 7.543 0.344 6.351 1.00 92.62 159 SER A O 1
ATOM 1291 N N . GLU A 1 160 ? 8.281 -1.139 4.844 1.00 93.69 160 GLU A N 1
ATOM 1292 C CA . GLU A 1 160 ? 8.673 -0.149 3.833 1.00 93.69 160 GLU A CA 1
ATOM 1293 C C . GLU A 1 160 ? 7.440 0.509 3.202 1.00 93.69 160 GLU A C 1
ATOM 1295 O O . GLU A 1 160 ? 7.400 1.733 3.069 1.00 93.69 160 GLU A O 1
ATOM 1300 N N . MET A 1 161 ? 6.411 -0.277 2.869 1.00 94.12 161 MET A N 1
ATOM 1301 C CA . MET A 1 161 ? 5.134 0.249 2.371 1.00 94.12 161 MET A CA 1
ATOM 1302 C C . MET A 1 161 ? 4.458 1.160 3.391 1.00 94.12 161 MET A C 1
ATOM 1304 O O . MET A 1 161 ? 3.994 2.251 3.056 1.00 94.12 161 MET A O 1
ATOM 1308 N N . VAL A 1 162 ? 4.438 0.741 4.652 1.00 93.38 162 VAL A N 1
ATOM 1309 C CA . VAL A 1 162 ? 3.841 1.507 5.741 1.00 93.38 162 VAL A CA 1
ATOM 1310 C C . VAL A 1 162 ? 4.587 2.817 5.959 1.00 93.38 162 VAL A C 1
ATOM 1312 O O . VAL A 1 162 ? 3.980 3.884 5.891 1.00 93.38 162 VAL A O 1
ATOM 1315 N N . SER A 1 163 ? 5.900 2.753 6.177 1.00 93.75 163 SER A N 1
ATOM 1316 C CA . SER A 1 163 ? 6.701 3.925 6.545 1.00 93.75 163 SER A CA 1
ATOM 1317 C C . SER A 1 163 ? 6.899 4.914 5.397 1.00 93.75 163 SER A C 1
ATOM 1319 O O . SER A 1 163 ? 6.895 6.120 5.631 1.00 93.75 163 SER A O 1
ATOM 1321 N N . ARG A 1 164 ? 7.066 4.441 4.154 1.00 93.56 164 ARG A N 1
ATOM 1322 C CA . ARG A 1 164 ? 7.443 5.299 3.014 1.00 93.56 164 ARG A CA 1
ATOM 1323 C C . ARG A 1 164 ? 6.278 5.686 2.117 1.00 93.56 164 ARG A C 1
ATOM 1325 O O . ARG A 1 164 ? 6.392 6.682 1.404 1.00 93.56 164 ARG A O 1
ATOM 1332 N N . VAL A 1 165 ? 5.180 4.928 2.136 1.00 94.19 165 VAL A N 1
ATOM 1333 C CA . VAL A 1 165 ? 3.994 5.215 1.318 1.00 94.19 165 VAL A CA 1
ATOM 1334 C C . VAL A 1 165 ? 2.834 5.626 2.208 1.00 94.19 165 VAL A C 1
ATOM 1336 O O . VAL A 1 165 ? 2.416 6.777 2.135 1.00 94.19 165 VAL A O 1
ATOM 1339 N N . PHE A 1 166 ? 2.322 4.732 3.058 1.00 94.19 166 PHE A N 1
ATOM 1340 C CA . PHE A 1 166 ? 1.050 4.989 3.736 1.00 94.19 166 PHE A CA 1
ATOM 1341 C C . PHE A 1 166 ? 1.126 6.092 4.792 1.00 94.19 166 PHE A C 1
ATOM 1343 O O . PHE A 1 166 ? 0.281 6.984 4.778 1.00 94.19 166 PHE A O 1
ATOM 1350 N N . LEU A 1 167 ? 2.139 6.075 5.661 1.00 92.44 167 LEU A N 1
ATOM 1351 C CA . LEU A 1 167 ? 2.315 7.088 6.703 1.00 92.44 167 LEU A CA 1
ATOM 1352 C C . LEU A 1 167 ? 2.466 8.487 6.087 1.00 92.44 167 LEU A C 1
ATOM 1354 O O . LEU A 1 167 ? 1.684 9.387 6.385 1.00 92.44 167 LEU A O 1
ATOM 1358 N N . LEU A 1 168 ? 3.397 8.636 5.140 1.00 91.62 168 LEU A N 1
ATOM 1359 C CA . LEU A 1 168 ? 3.672 9.919 4.484 1.00 91.62 168 LEU A CA 1
ATOM 1360 C C . LEU A 1 168 ? 2.503 10.414 3.619 1.00 91.62 168 LEU A C 1
ATOM 1362 O O . LEU A 1 168 ? 2.287 11.618 3.504 1.00 91.62 168 LEU A O 1
ATOM 1366 N N . ALA A 1 169 ? 1.755 9.507 2.985 1.00 91.06 169 ALA A N 1
ATOM 1367 C CA . ALA A 1 169 ? 0.570 9.879 2.216 1.00 91.06 169 ALA A CA 1
ATOM 1368 C C . ALA A 1 169 ? -0.579 10.334 3.129 1.00 91.06 169 ALA A C 1
ATOM 1370 O O . ALA A 1 169 ? -1.266 11.295 2.794 1.00 91.06 169 ALA A O 1
ATOM 1371 N N . ASN A 1 170 ? -0.758 9.699 4.291 1.00 89.44 170 ASN A N 1
ATOM 1372 C CA . ASN A 1 170 ? -1.800 10.056 5.257 1.00 89.44 170 ASN A CA 1
ATOM 1373 C C . ASN A 1 170 ? -1.569 11.435 5.904 1.00 89.44 170 ASN A C 1
ATOM 1375 O O . ASN A 1 170 ? -2.526 12.136 6.229 1.00 89.44 170 ASN A O 1
ATOM 1379 N N . GLU A 1 171 ? -0.307 11.837 6.071 1.00 89.44 171 GLU A N 1
ATOM 1380 C CA . GLU A 1 171 ? 0.082 13.168 6.561 1.00 89.44 171 GLU A CA 1
ATOM 1381 C C . GLU A 1 171 ? -0.155 14.285 5.528 1.00 89.44 171 GLU A C 1
ATOM 1383 O O . GLU A 1 171 ? -0.179 15.468 5.877 1.00 89.44 171 GLU A O 1
ATOM 1388 N N . CYS A 1 172 ? -0.349 13.936 4.253 1.00 88.81 172 CYS A N 1
ATOM 1389 C CA . CYS A 1 172 ? -0.538 14.909 3.189 1.00 88.81 172 CYS A CA 1
ATOM 1390 C C . CYS A 1 172 ? -1.953 15.522 3.244 1.00 88.81 172 CYS A C 1
ATOM 1392 O O . CYS A 1 172 ? -2.942 14.807 3.081 1.00 88.81 172 CYS A O 1
ATOM 1394 N N . PRO A 1 173 ? -2.104 16.850 3.409 1.00 85.25 173 PRO A N 1
ATOM 1395 C CA . PRO A 1 173 ? -3.419 17.470 3.585 1.00 85.25 173 PRO A CA 1
ATOM 1396 C C . PRO A 1 173 ? -4.277 17.467 2.313 1.00 85.25 173 PRO A C 1
ATOM 1398 O O . PRO A 1 173 ? -5.495 17.598 2.405 1.00 85.25 173 PRO A O 1
ATOM 1401 N N . SER A 1 174 ? -3.664 17.339 1.133 1.00 87.62 174 SER A N 1
ATOM 1402 C CA . SER A 1 174 ? -4.366 17.333 -0.155 1.00 87.62 174 SER A CA 1
ATOM 1403 C C . SER A 1 174 ? -4.964 15.976 -0.523 1.00 87.62 174 SER A C 1
ATOM 1405 O O . SER A 1 174 ? -5.671 15.889 -1.525 1.00 87.62 174 SER A O 1
ATOM 1407 N N . ILE A 1 175 ? -4.679 14.919 0.244 1.00 91.44 175 ILE A N 1
ATOM 1408 C CA . ILE A 1 175 ? -5.131 13.574 -0.098 1.00 91.44 175 ILE A CA 1
ATOM 1409 C C . ILE A 1 175 ? -6.634 13.405 0.147 1.00 91.44 175 ILE A C 1
ATOM 1411 O O . ILE A 1 175 ? -7.178 13.796 1.184 1.00 91.44 175 ILE A O 1
ATOM 1415 N N . ASP A 1 176 ? -7.316 12.762 -0.800 1.00 90.81 176 ASP A N 1
ATOM 1416 C CA . ASP A 1 176 ? -8.687 12.302 -0.595 1.00 90.81 176 ASP A CA 1
ATOM 1417 C C . ASP A 1 176 ? -8.683 11.124 0.388 1.00 90.81 176 ASP A C 1
ATOM 1419 O O . ASP A 1 176 ? -8.360 9.988 0.031 1.00 90.81 176 ASP A O 1
ATOM 1423 N N . LYS A 1 177 ? -9.062 11.400 1.639 1.00 90.25 177 LYS A N 1
ATOM 1424 C CA . LYS A 1 177 ? -9.067 10.414 2.726 1.00 90.25 177 LYS A CA 1
ATOM 1425 C C . LYS A 1 177 ? -9.970 9.215 2.438 1.00 90.25 177 LYS A C 1
ATOM 1427 O O . LYS A 1 177 ? -9.612 8.096 2.799 1.00 90.25 177 LYS A O 1
ATOM 1432 N N . GLN A 1 178 ? -11.115 9.411 1.780 1.00 91.56 178 GLN A N 1
ATOM 1433 C CA . GLN A 1 178 ? -12.039 8.310 1.482 1.00 91.56 178 GLN A CA 1
ATOM 1434 C C . GLN A 1 178 ? -11.448 7.376 0.431 1.00 91.56 178 GLN A C 1
ATOM 1436 O O . GLN A 1 178 ? -11.453 6.154 0.609 1.00 91.56 178 GLN A O 1
ATOM 1441 N N . ARG A 1 179 ? -10.886 7.937 -0.645 1.00 92.12 179 ARG A N 1
ATOM 1442 C CA . ARG A 1 179 ? -10.205 7.132 -1.664 1.00 92.12 179 ARG A CA 1
ATOM 1443 C C . ARG A 1 179 ? -8.937 6.486 -1.122 1.00 92.12 179 ARG A C 1
ATOM 1445 O O . ARG A 1 179 ? -8.688 5.322 -1.412 1.00 92.12 179 ARG A O 1
ATOM 1452 N N . PHE A 1 180 ? -8.176 7.185 -0.288 1.00 93.56 180 PHE A N 1
ATOM 1453 C CA . PHE A 1 180 ? -6.971 6.638 0.325 1.00 93.56 180 PHE A CA 1
ATOM 1454 C C . PHE A 1 180 ? -7.265 5.431 1.226 1.00 93.56 180 PHE A C 1
ATOM 1456 O O . PHE A 1 180 ? -6.574 4.415 1.134 1.00 93.56 180 PHE A O 1
ATOM 1463 N N . VAL A 1 181 ? -8.350 5.475 2.010 1.00 93.81 181 VAL A N 1
ATOM 1464 C CA . VAL A 1 181 ? -8.848 4.301 2.745 1.00 93.81 181 VAL A CA 1
ATOM 1465 C C . VAL A 1 181 ? -9.166 3.153 1.788 1.00 93.81 181 VAL A C 1
ATOM 1467 O O . VAL A 1 181 ? -8.748 2.028 2.041 1.00 93.81 181 VAL A O 1
ATOM 1470 N N . GLN A 1 182 ? -9.835 3.406 0.659 1.00 93.50 182 GLN A N 1
ATOM 1471 C CA . GLN A 1 182 ? -10.096 2.357 -0.338 1.00 93.50 182 GLN A CA 1
ATOM 1472 C C . GLN A 1 182 ? -8.800 1.752 -0.893 1.00 93.50 182 GLN A C 1
ATOM 1474 O O . GLN A 1 182 ? -8.733 0.537 -1.059 1.00 93.50 182 GLN A O 1
ATOM 1479 N N . CYS A 1 183 ? -7.761 2.559 -1.122 1.00 94.38 183 CYS A N 1
ATOM 1480 C CA . CYS A 1 183 ? -6.443 2.071 -1.530 1.00 94.38 183 CYS A CA 1
ATOM 1481 C C . CYS A 1 183 ? -5.826 1.155 -0.463 1.00 94.38 183 CYS A C 1
ATOM 1483 O O . CYS A 1 183 ? -5.383 0.057 -0.784 1.00 94.38 183 CYS A O 1
ATOM 1485 N N . MET A 1 184 ? -5.847 1.552 0.811 1.00 94.75 184 MET A N 1
ATOM 1486 C CA . MET A 1 184 ? -5.348 0.705 1.903 1.00 94.75 184 MET A CA 1
ATOM 1487 C C . MET A 1 184 ? -6.148 -0.595 2.052 1.00 94.75 184 MET A C 1
ATOM 1489 O O . MET A 1 184 ? -5.571 -1.639 2.341 1.00 94.75 184 MET A O 1
ATOM 1493 N N . LEU A 1 185 ? -7.458 -0.566 1.795 1.00 93.75 185 LEU A N 1
ATOM 1494 C CA . LEU A 1 185 ? -8.279 -1.777 1.771 1.00 93.75 185 LEU A CA 1
ATOM 1495 C C . LEU A 1 185 ? -7.921 -2.699 0.598 1.00 93.75 185 LEU A C 1
ATOM 1497 O O . LEU A 1 185 ? -7.928 -3.911 0.774 1.00 93.75 185 LEU A O 1
ATOM 1501 N N . GLN A 1 186 ? -7.562 -2.161 -0.573 1.00 94.56 186 GLN A N 1
ATOM 1502 C CA . GLN A 1 186 ? -7.038 -2.980 -1.677 1.00 94.56 186 GLN A CA 1
ATOM 1503 C C . GLN A 1 186 ? -5.712 -3.651 -1.306 1.00 94.56 186 GLN A C 1
ATOM 1505 O O . GLN A 1 186 ? -5.493 -4.805 -1.662 1.00 94.56 186 GLN A O 1
ATOM 1510 N N . TYR A 1 187 ? -4.850 -2.961 -0.556 1.00 95.75 187 TYR A N 1
ATOM 1511 C CA . TYR A 1 187 ? -3.629 -3.568 -0.032 1.00 95.75 187 TYR A CA 1
ATOM 1512 C C . TYR A 1 187 ? -3.935 -4.693 0.964 1.00 95.75 187 TYR A C 1
ATOM 1514 O O . TYR A 1 187 ? -3.406 -5.791 0.824 1.00 95.75 187 TYR A O 1
ATOM 1522 N N . LEU A 1 188 ? -4.846 -4.453 1.914 1.00 93.88 188 LEU A N 1
ATOM 1523 C CA . LEU A 1 188 ? -5.290 -5.468 2.872 1.00 93.88 188 LEU A CA 1
ATOM 1524 C C . LEU A 1 188 ? -5.860 -6.709 2.168 1.00 93.88 188 LEU A C 1
ATOM 1526 O O . LEU A 1 188 ? -5.508 -7.828 2.527 1.00 93.88 188 LEU A O 1
ATOM 1530 N N . LEU A 1 189 ? -6.690 -6.512 1.139 1.00 93.31 189 LEU A N 1
ATOM 1531 C CA . LEU A 1 189 ? -7.214 -7.600 0.312 1.00 93.31 189 LEU A CA 1
ATOM 1532 C C . LEU A 1 189 ? -6.086 -8.368 -0.387 1.00 93.31 189 LEU A C 1
ATOM 1534 O O . LEU A 1 189 ? -6.062 -9.591 -0.320 1.00 93.31 189 LEU A O 1
ATOM 1538 N N . SER A 1 190 ? -5.112 -7.669 -0.979 1.00 94.06 190 SER A N 1
ATOM 1539 C CA . SER A 1 190 ? -3.958 -8.306 -1.626 1.00 94.06 190 SER A CA 1
ATOM 1540 C C . SER A 1 190 ? -3.128 -9.149 -0.652 1.00 94.06 190 SER A C 1
ATOM 1542 O O . SER A 1 190 ? -2.606 -10.187 -1.056 1.00 94.06 190 SER A O 1
ATOM 1544 N N . LEU A 1 191 ? -2.993 -8.732 0.612 1.00 93.25 191 LEU A N 1
ATOM 1545 C CA . LEU A 1 191 ? -2.328 -9.528 1.649 1.00 93.25 191 LEU A CA 1
ATOM 1546 C C . LEU A 1 191 ? -3.141 -10.781 1.998 1.00 93.25 191 LEU A C 1
ATOM 1548 O O . LEU A 1 191 ? -2.589 -11.879 2.040 1.00 93.25 191 LEU A O 1
ATOM 1552 N N . GLN A 1 192 ? -4.457 -10.632 2.178 1.00 91.56 192 GLN A N 1
ATOM 1553 C CA . GLN A 1 192 ? -5.362 -11.739 2.498 1.00 91.56 192 GLN A CA 1
ATOM 1554 C C . GLN A 1 192 ? -5.425 -12.791 1.385 1.00 91.56 192 GLN A C 1
ATOM 1556 O O . GLN A 1 192 ? -5.345 -13.984 1.671 1.00 91.56 192 GLN A O 1
ATOM 1561 N N . GLU A 1 193 ? -5.519 -12.370 0.120 1.00 92.38 193 GLU A N 1
ATOM 1562 C CA . GLU A 1 193 ? -5.521 -13.264 -1.049 1.00 92.38 193 GLU A CA 1
ATOM 1563 C C . GLU A 1 193 ? -4.241 -14.105 -1.146 1.00 92.38 193 GLU A C 1
ATOM 1565 O O . GLU A 1 193 ? -4.269 -15.233 -1.633 1.00 92.38 193 GLU A O 1
ATOM 1570 N N . ASN A 1 194 ? -3.129 -13.572 -0.638 1.00 90.06 194 ASN A N 1
ATOM 1571 C CA . ASN A 1 194 ? -1.826 -14.226 -0.617 1.00 90.06 194 ASN A CA 1
ATOM 1572 C C . ASN A 1 194 ? -1.496 -14.898 0.729 1.00 90.06 194 ASN A C 1
ATOM 1574 O O . ASN A 1 194 ? -0.361 -15.332 0.926 1.00 90.06 194 ASN A O 1
ATOM 1578 N N . ALA A 1 195 ? -2.469 -14.993 1.644 1.00 89.94 195 ALA A N 1
ATOM 1579 C CA . ALA A 1 195 ? -2.315 -15.573 2.980 1.00 89.94 195 ALA A CA 1
ATOM 1580 C C . ALA A 1 195 ? -1.150 -14.971 3.794 1.00 89.94 195 ALA A C 1
ATOM 1582 O O . ALA A 1 195 ? -0.444 -15.682 4.509 1.00 89.94 195 ALA A O 1
ATOM 1583 N N . ILE A 1 196 ? -0.943 -13.656 3.676 1.00 91.12 196 ILE A N 1
ATOM 1584 C CA . ILE A 1 196 ? 0.029 -12.908 4.475 1.00 91.12 196 ILE A CA 1
ATOM 1585 C C . ILE A 1 196 ? -0.695 -12.169 5.593 1.00 91.12 196 ILE A C 1
ATOM 1587 O O . ILE A 1 196 ? -1.628 -11.404 5.342 1.00 91.12 196 ILE A O 1
ATOM 1591 N N . ASP A 1 197 ? -0.205 -12.347 6.817 1.00 90.25 197 ASP A N 1
ATOM 1592 C CA . ASP A 1 197 ? -0.698 -11.614 7.975 1.00 90.25 197 ASP A CA 1
ATOM 1593 C C . ASP A 1 197 ? -0.294 -10.128 7.888 1.00 90.25 197 ASP A C 1
ATOM 1595 O O . ASP A 1 197 ? 0.899 -9.815 7.753 1.00 90.25 197 ASP A O 1
ATOM 1599 N N . PRO A 1 198 ? -1.258 -9.190 7.957 1.00 90.81 198 PRO A N 1
ATOM 1600 C CA . PRO A 1 198 ? -0.960 -7.763 7.984 1.00 90.81 198 PRO A CA 1
ATOM 1601 C C . PRO A 1 198 ? -0.238 -7.357 9.272 1.00 90.81 198 PRO A C 1
ATOM 1603 O O . PRO A 1 198 ? -0.583 -7.818 10.363 1.00 90.81 198 PRO A O 1
ATOM 1606 N N . GLU A 1 199 ? 0.716 -6.430 9.173 1.00 90.94 199 GLU A N 1
ATOM 1607 C CA . GLU A 1 199 ? 1.380 -5.879 10.359 1.00 90.94 199 GLU A CA 1
ATOM 1608 C C . GLU A 1 199 ? 0.373 -5.179 11.302 1.00 90.94 199 GLU A C 1
ATOM 1610 O O . GLU A 1 199 ? -0.382 -4.305 10.860 1.00 90.94 199 GLU A O 1
ATOM 1615 N N . PRO A 1 200 ? 0.385 -5.463 12.623 1.00 88.25 200 PRO A N 1
ATOM 1616 C CA . PRO A 1 200 ? -0.528 -4.822 13.574 1.00 88.25 200 PRO A CA 1
ATOM 1617 C C . PRO A 1 200 ? -0.433 -3.293 13.576 1.00 88.25 200 PRO A C 1
ATOM 1619 O O . PRO A 1 200 ? -1.438 -2.612 13.764 1.00 88.25 200 PRO A O 1
ATOM 1622 N N . TYR A 1 201 ? 0.764 -2.749 13.334 1.00 89.12 201 TYR A N 1
ATOM 1623 C CA . TYR A 1 201 ? 0.987 -1.307 13.235 1.00 89.12 201 TYR A CA 1
ATOM 1624 C C . TYR A 1 201 ? 0.261 -0.693 12.024 1.00 89.12 201 TYR A C 1
ATOM 1626 O O . TYR A 1 201 ? -0.374 0.350 12.161 1.00 89.12 201 TYR A O 1
ATOM 1634 N N . PHE A 1 202 ? 0.254 -1.366 10.864 1.00 91.50 202 PHE A N 1
ATOM 1635 C CA . PHE A 1 202 ? -0.519 -0.924 9.697 1.00 91.50 202 PHE A CA 1
ATOM 1636 C C . PHE A 1 202 ? -2.019 -0.841 10.007 1.00 91.50 202 PHE A C 1
ATOM 1638 O O . PHE A 1 202 ? -2.675 0.137 9.651 1.00 91.50 202 PHE A O 1
ATOM 1645 N N . LEU A 1 203 ? -2.567 -1.843 10.696 1.00 90.25 203 LEU A N 1
ATOM 1646 C CA . LEU A 1 203 ? -3.990 -1.867 11.031 1.00 90.25 203 LEU A CA 1
ATOM 1647 C C . LEU A 1 203 ? -4.346 -0.796 12.071 1.00 90.25 203 LEU A C 1
ATOM 1649 O O . LEU A 1 203 ? -5.226 0.031 11.828 1.00 90.25 203 LEU A O 1
ATOM 1653 N N . ASN A 1 204 ? -3.650 -0.800 13.209 1.00 86.56 204 ASN A N 1
ATOM 1654 C CA . ASN A 1 204 ? -4.040 -0.028 14.388 1.00 86.56 204 ASN A CA 1
ATOM 1655 C C . ASN A 1 204 ? -3.643 1.448 14.298 1.00 86.56 204 ASN A C 1
ATOM 1657 O O . ASN A 1 204 ? -4.427 2.303 14.691 1.00 86.56 204 ASN A O 1
ATOM 1661 N N . GLU A 1 205 ? -2.463 1.758 13.760 1.00 87.31 205 GLU A N 1
ATOM 1662 C CA . GLU A 1 205 ? -1.918 3.124 13.780 1.00 87.31 205 GLU A CA 1
ATOM 1663 C C . GLU A 1 205 ? -2.096 3.865 12.449 1.00 87.31 205 GLU A C 1
ATOM 1665 O O . GLU A 1 205 ? -2.017 5.091 12.411 1.00 87.31 205 GLU A O 1
ATOM 1670 N N . ILE A 1 206 ? -2.373 3.154 11.349 1.00 90.69 206 ILE A N 1
ATOM 1671 C CA . ILE A 1 206 ? -2.529 3.770 10.022 1.00 90.69 206 ILE A CA 1
ATOM 1672 C C . ILE A 1 206 ? -3.965 3.640 9.514 1.00 90.69 206 ILE A C 1
ATOM 1674 O O . ILE A 1 206 ? -4.644 4.651 9.319 1.00 90.69 206 ILE A O 1
ATOM 1678 N N . LEU A 1 207 ? -4.457 2.411 9.321 1.00 91.56 207 LEU A N 1
ATOM 1679 C CA . LEU A 1 207 ? -5.762 2.172 8.707 1.00 91.56 207 LEU A CA 1
ATOM 1680 C C . LEU A 1 207 ? -6.912 2.685 9.582 1.00 91.56 207 LEU A C 1
ATOM 1682 O O . LEU A 1 207 ? -7.765 3.416 9.078 1.00 91.56 207 LEU A O 1
ATOM 1686 N N . VAL A 1 208 ? -6.939 2.352 10.879 1.00 89.50 208 VAL A N 1
ATOM 1687 C CA . VAL A 1 208 ? -8.023 2.797 11.772 1.00 89.50 208 VAL A CA 1
ATOM 1688 C C . VAL A 1 208 ? -8.096 4.327 11.869 1.00 89.50 208 VAL A C 1
ATOM 1690 O O . VAL A 1 208 ? -9.171 4.869 11.585 1.00 89.50 208 VAL A O 1
ATOM 1693 N N . PRO A 1 209 ? -7.011 5.062 12.191 1.00 88.12 209 PRO A N 1
ATOM 1694 C CA . PRO A 1 209 ? -7.064 6.520 12.243 1.00 88.12 209 PRO A CA 1
ATOM 1695 C C . PRO A 1 209 ? -7.465 7.142 10.904 1.00 88.12 209 PRO A C 1
ATOM 1697 O O . PRO A 1 209 ? -8.240 8.100 10.885 1.00 88.12 209 PRO A O 1
ATOM 1700 N N . ALA A 1 210 ? -7.021 6.574 9.778 1.00 89.56 210 ALA A N 1
ATOM 1701 C CA . ALA A 1 210 ? -7.431 7.040 8.458 1.00 89.56 210 ALA A CA 1
ATOM 1702 C C . ALA A 1 210 ? -8.930 6.819 8.188 1.00 89.56 210 ALA A C 1
ATOM 1704 O O . ALA A 1 210 ? -9.591 7.719 7.669 1.00 89.56 210 ALA A O 1
ATOM 1705 N N . MET A 1 211 ? -9.504 5.677 8.586 1.00 89.56 211 MET A N 1
ATOM 1706 C CA . MET A 1 211 ? -10.949 5.416 8.480 1.00 89.56 211 MET A CA 1
ATOM 1707 C C . MET A 1 211 ? -11.769 6.388 9.331 1.00 89.56 211 MET A C 1
ATOM 1709 O O . MET A 1 211 ? -12.790 6.906 8.872 1.00 89.56 211 MET A O 1
ATOM 1713 N N . VAL A 1 212 ? -11.301 6.682 10.547 1.00 88.00 212 VAL A N 1
ATOM 1714 C CA . VAL A 1 212 ? -11.925 7.675 11.430 1.00 88.00 212 VAL A CA 1
ATOM 1715 C C . VAL A 1 212 ? -11.841 9.076 10.822 1.00 88.00 212 VAL A C 1
ATOM 1717 O O . VAL A 1 212 ? -12.837 9.803 10.803 1.00 88.00 212 VAL A O 1
ATOM 1720 N N . ALA A 1 213 ? -10.686 9.448 10.267 1.00 87.19 213 ALA A N 1
ATOM 1721 C CA . ALA A 1 213 ? -10.478 10.735 9.611 1.00 87.19 213 ALA A CA 1
ATOM 1722 C C . ALA A 1 213 ? -11.282 10.889 8.306 1.00 87.19 213 ALA A C 1
ATOM 1724 O O . ALA A 1 213 ? -11.655 12.010 7.960 1.00 87.19 213 ALA A O 1
ATOM 1725 N N . ALA A 1 214 ? -11.560 9.789 7.601 1.00 88.44 214 ALA A N 1
ATOM 1726 C CA . ALA A 1 214 ? -12.423 9.742 6.419 1.00 88.44 214 ALA A CA 1
ATOM 1727 C C . ALA A 1 214 ? -13.929 9.725 6.757 1.00 88.44 214 ALA A C 1
ATOM 1729 O O . ALA A 1 214 ? -14.758 9.898 5.863 1.00 88.44 214 ALA A O 1
ATOM 1730 N N . GLY A 1 215 ? -14.292 9.519 8.031 1.00 85.88 215 GLY A N 1
ATOM 1731 C CA . GLY A 1 215 ? -15.682 9.413 8.487 1.00 85.88 215 GLY A CA 1
ATOM 1732 C C . GLY A 1 215 ? -16.348 8.061 8.195 1.00 85.88 215 GLY A C 1
ATOM 1733 O O . GLY A 1 215 ? -17.558 7.925 8.366 1.00 85.88 215 GLY A O 1
ATOM 1734 N N . GLU A 1 216 ? -15.584 7.042 7.800 1.00 85.88 216 GLU A N 1
ATOM 1735 C CA . GLU A 1 216 ? -16.067 5.703 7.418 1.00 85.88 216 GLU A CA 1
ATOM 1736 C C . GLU A 1 216 ? -16.314 4.802 8.649 1.00 85.88 216 GLU A C 1
ATOM 1738 O O . GLU A 1 216 ? -15.905 3.640 8.707 1.00 85.88 216 GLU A O 1
ATOM 1743 N N . LEU A 1 217 ? -16.997 5.342 9.666 1.00 84.19 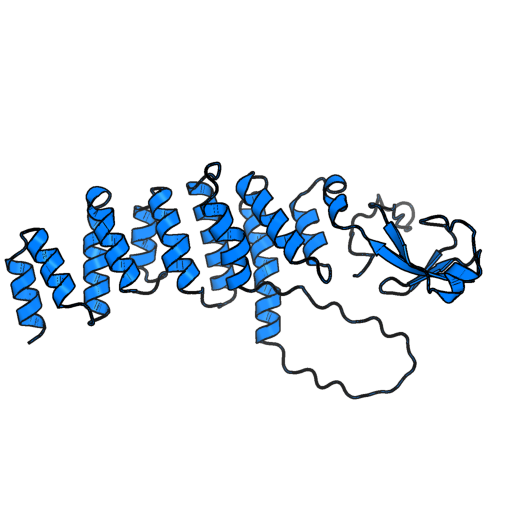217 LEU A N 1
ATOM 1744 C CA . LEU A 1 217 ? -17.158 4.707 10.983 1.00 84.19 217 LEU A CA 1
ATOM 1745 C C . LEU A 1 217 ? -18.013 3.432 10.929 1.00 84.19 217 LEU A C 1
ATOM 1747 O O . LEU A 1 217 ? -17.747 2.479 11.654 1.00 84.19 217 LEU A O 1
ATOM 1751 N N . ASN A 1 218 ? -18.989 3.368 10.019 1.00 85.69 218 ASN A N 1
ATOM 1752 C CA . ASN A 1 218 ? -19.804 2.164 9.819 1.00 85.69 218 ASN A CA 1
ATOM 1753 C C . ASN A 1 218 ? -18.982 1.008 9.232 1.00 85.69 218 ASN A C 1
ATOM 1755 O O . ASN A 1 218 ? -19.164 -0.142 9.625 1.00 85.69 218 ASN A O 1
ATOM 1759 N N . ARG A 1 219 ? -18.055 1.303 8.309 1.00 86.00 219 ARG A N 1
ATOM 1760 C CA . ARG A 1 219 ? -17.136 0.285 7.785 1.00 86.00 219 ARG A CA 1
ATOM 1761 C C . ARG A 1 219 ? -16.190 -0.162 8.883 1.00 86.00 219 ARG A C 1
ATOM 1763 O O . ARG A 1 219 ? -16.047 -1.359 9.094 1.00 86.00 219 ARG A O 1
ATOM 1770 N N . LEU A 1 220 ? -15.611 0.779 9.629 1.00 86.56 220 LEU A N 1
ATOM 1771 C CA . LEU A 1 220 ? -14.741 0.465 10.763 1.00 86.56 220 LEU A CA 1
ATOM 1772 C C . LEU A 1 220 ? -15.445 -0.471 11.758 1.00 86.56 220 LEU A C 1
ATOM 1774 O O . LEU A 1 220 ? -14.882 -1.493 12.138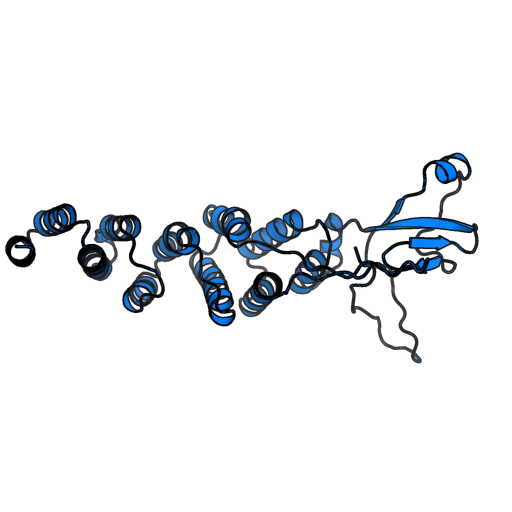 1.00 86.56 220 LEU A O 1
ATOM 1778 N N . GLN A 1 221 ? -16.709 -0.191 12.086 1.00 84.81 221 GLN A N 1
ATOM 1779 C CA . GLN A 1 221 ? -17.536 -1.063 12.919 1.00 84.81 221 GLN A CA 1
ATOM 1780 C C . GLN A 1 221 ? -17.600 -2.500 12.373 1.00 84.81 221 GLN A C 1
ATOM 1782 O O . GLN A 1 221 ? -17.455 -3.447 13.141 1.00 84.81 221 GLN A O 1
ATOM 1787 N N . GLN A 1 222 ? -17.783 -2.683 11.061 1.00 86.50 222 GLN A N 1
ATOM 1788 C CA . GLN A 1 222 ? -17.806 -4.010 10.435 1.00 86.50 222 GLN A CA 1
ATOM 1789 C C . GLN A 1 222 ? -16.447 -4.713 10.530 1.00 86.50 222 GLN A C 1
ATOM 1791 O O . GLN A 1 222 ? -16.403 -5.877 10.919 1.00 86.50 222 GLN A O 1
ATOM 1796 N N . PHE A 1 223 ? -15.341 -4.022 10.233 1.00 85.81 223 PHE A N 1
ATOM 1797 C CA . PHE A 1 223 ? -13.990 -4.598 10.329 1.00 85.81 223 PHE A CA 1
ATOM 1798 C C . PHE A 1 223 ? -13.670 -5.096 11.745 1.00 85.81 223 PHE A C 1
ATOM 1800 O O . PHE A 1 223 ? -13.093 -6.173 11.907 1.00 85.81 223 PHE A O 1
ATOM 1807 N N . LEU A 1 224 ? -14.093 -4.339 12.758 1.00 85.00 224 LEU A N 1
ATOM 1808 C CA . LEU A 1 224 ? -13.932 -4.688 14.168 1.00 85.00 224 LEU A CA 1
ATOM 1809 C C . LEU A 1 224 ? -14.867 -5.834 14.582 1.00 85.00 224 LEU A C 1
ATOM 1811 O O . LEU A 1 224 ? -14.442 -6.773 15.249 1.00 85.00 224 LEU A O 1
ATOM 1815 N N . HIS A 1 225 ? -16.128 -5.802 14.145 1.00 84.44 225 HIS A N 1
ATOM 1816 C CA . HIS A 1 225 ? -17.106 -6.847 14.454 1.00 84.44 225 HIS A CA 1
ATOM 1817 C C . HIS A 1 225 ? -16.720 -8.206 13.849 1.00 84.44 225 HIS A C 1
ATOM 1819 O O . HIS A 1 225 ? -16.800 -9.229 14.527 1.00 84.44 225 HIS A O 1
ATOM 1825 N N . TYR A 1 226 ? -16.243 -8.215 12.600 1.00 84.25 226 TYR A N 1
ATOM 1826 C CA . TYR A 1 226 ? -15.773 -9.422 11.912 1.00 84.25 226 TYR A CA 1
ATOM 1827 C C . TYR A 1 226 ? -14.336 -9.827 12.273 1.00 84.25 226 TYR A C 1
ATOM 1829 O O . TYR A 1 226 ? -13.834 -10.799 11.715 1.00 84.25 226 TYR A O 1
ATOM 1837 N N . ARG A 1 227 ? -13.679 -9.123 13.207 1.00 81.69 227 ARG A N 1
ATOM 1838 C CA . ARG A 1 227 ? -12.308 -9.409 13.674 1.00 81.69 227 ARG A CA 1
ATOM 1839 C C . ARG A 1 227 ? -11.261 -9.454 12.560 1.00 81.69 227 ARG A C 1
ATOM 1841 O O . ARG A 1 227 ? -10.291 -10.200 12.641 1.00 81.69 227 ARG A O 1
ATOM 1848 N N . VAL A 1 228 ? -11.449 -8.643 11.521 1.00 82.25 228 VAL A N 1
ATOM 1849 C CA . VAL A 1 228 ? -10.405 -8.432 10.508 1.00 82.25 228 VAL A CA 1
ATOM 1850 C C . VAL A 1 228 ? -9.240 -7.649 11.120 1.00 82.25 228 VAL A C 1
ATOM 1852 O O . VAL A 1 228 ? -8.087 -7.873 10.769 1.00 82.25 228 VAL A O 1
ATOM 1855 N N . ILE A 1 229 ? -9.550 -6.750 12.057 1.00 83.06 229 ILE A N 1
ATOM 1856 C CA . ILE A 1 229 ? -8.570 -6.047 12.884 1.00 83.06 229 ILE A CA 1
ATOM 1857 C C . ILE A 1 229 ? -8.513 -6.763 14.241 1.00 83.06 229 ILE A C 1
ATOM 1859 O O . ILE A 1 229 ? -9.571 -6.951 14.851 1.00 83.06 229 ILE A O 1
ATOM 1863 N N . PRO A 1 230 ? -7.327 -7.191 14.708 1.00 79.62 230 PRO A N 1
ATOM 1864 C CA . PRO A 1 230 ? -7.196 -7.879 15.984 1.00 79.62 230 PRO A CA 1
ATOM 1865 C C . PRO A 1 230 ? -7.491 -6.934 17.153 1.00 79.62 230 PRO A C 1
ATOM 1867 O O . PRO A 1 230 ? -7.208 -5.737 17.094 1.00 79.62 230 PRO A O 1
ATOM 1870 N N . ASP A 1 231 ? -8.028 -7.489 18.240 1.00 81.06 231 ASP A N 1
ATOM 1871 C CA . ASP A 1 231 ? -8.284 -6.727 19.460 1.00 81.06 231 ASP A CA 1
ATOM 1872 C C . ASP A 1 231 ? -6.956 -6.193 20.030 1.00 81.06 231 ASP A C 1
ATOM 1874 O O . ASP A 1 231 ? -6.016 -6.953 20.270 1.00 81.06 231 ASP A O 1
ATOM 1878 N N . ALA A 1 232 ? -6.878 -4.883 20.276 1.00 83.62 232 ALA A N 1
ATOM 1879 C CA . ALA A 1 232 ? -5.712 -4.244 20.879 1.00 83.62 232 ALA A CA 1
ATOM 1880 C C . ALA A 1 232 ? -6.135 -3.210 21.928 1.00 83.62 232 ALA A C 1
ATOM 1882 O O . ALA A 1 232 ? -7.054 -2.419 21.712 1.00 83.62 232 ALA A O 1
ATOM 1883 N N . LYS A 1 233 ? -5.428 -3.183 23.067 1.00 81.19 233 LYS A N 1
ATOM 1884 C CA . LYS A 1 233 ? -5.735 -2.270 24.183 1.00 81.19 233 LYS A CA 1
ATOM 1885 C C . LYS A 1 233 ? -5.651 -0.798 23.754 1.00 81.19 233 LYS A C 1
ATOM 1887 O O . LYS A 1 233 ? -6.553 -0.021 24.046 1.00 81.19 233 LYS A O 1
ATOM 1892 N N . GLN A 1 234 ? -4.608 -0.431 23.005 1.00 82.12 234 GLN A N 1
ATOM 1893 C CA . GLN A 1 234 ? -4.417 0.930 22.479 1.00 82.12 234 GLN A CA 1
ATOM 1894 C C . GLN A 1 234 ? -5.537 1.342 21.515 1.00 82.12 234 GLN A C 1
ATOM 1896 O O . GLN A 1 234 ? -6.079 2.438 21.641 1.00 82.12 234 GLN A O 1
ATOM 1901 N N . LEU A 1 235 ? -5.943 0.435 20.622 1.00 82.69 235 LEU A N 1
ATOM 1902 C CA . LEU A 1 235 ? -7.049 0.647 19.691 1.00 82.69 235 LEU A CA 1
ATOM 1903 C C . LEU A 1 235 ? -8.370 0.898 20.429 1.00 82.69 235 LEU A C 1
ATOM 1905 O O . LEU A 1 235 ? -9.094 1.830 20.094 1.00 82.69 235 LEU A O 1
ATOM 1909 N N . ALA A 1 236 ? -8.680 0.111 21.461 1.00 83.06 236 ALA A N 1
ATOM 1910 C CA . ALA A 1 236 ? -9.906 0.301 22.229 1.00 83.06 236 ALA A CA 1
ATOM 1911 C C . ALA A 1 236 ? -9.960 1.687 22.898 1.00 83.06 236 ALA A C 1
ATOM 1913 O O . ALA A 1 236 ? -10.980 2.367 22.809 1.00 83.06 236 ALA A O 1
ATOM 1914 N N . PHE A 1 237 ? -8.854 2.168 23.476 1.00 81.44 237 PHE A N 1
ATOM 1915 C CA . PHE A 1 237 ? -8.792 3.536 24.008 1.00 81.44 237 PHE A CA 1
ATOM 1916 C C . PHE A 1 237 ? -8.891 4.612 22.925 1.00 81.44 237 PHE A C 1
ATOM 1918 O O . PHE A 1 237 ? -9.545 5.634 23.135 1.00 81.44 237 PHE A O 1
ATOM 1925 N N . GLN A 1 238 ? -8.291 4.387 21.754 1.00 80.62 238 GLN A N 1
ATOM 1926 C CA . GLN A 1 238 ? -8.468 5.281 20.612 1.00 80.62 238 GLN A CA 1
ATOM 1927 C C . GLN A 1 238 ? -9.939 5.343 20.177 1.00 80.62 238 GLN A C 1
ATOM 1929 O O . GLN A 1 238 ? -10.435 6.423 19.886 1.00 80.62 238 GLN A O 1
ATOM 1934 N N . LEU A 1 239 ? -10.678 4.232 20.171 1.00 82.50 239 LEU A N 1
ATOM 1935 C CA . LEU A 1 239 ? -12.110 4.239 19.852 1.00 82.50 239 LEU A CA 1
ATOM 1936 C C . LEU A 1 239 ? -12.934 4.977 20.918 1.00 82.50 239 LEU A C 1
ATOM 1938 O O . LEU A 1 239 ? -13.838 5.737 20.570 1.00 82.50 239 LEU A O 1
ATOM 1942 N N . LEU A 1 240 ? -12.587 4.805 22.198 1.00 80.62 240 LEU A N 1
ATOM 1943 C CA . LEU A 1 240 ? -13.221 5.510 23.315 1.00 80.62 240 LEU A CA 1
ATOM 1944 C C . LEU A 1 240 ? -13.011 7.027 23.241 1.00 80.62 240 LEU A C 1
ATOM 1946 O O . LEU A 1 240 ? -13.946 7.779 23.485 1.00 80.62 240 LEU A O 1
ATOM 1950 N N . SER A 1 241 ? -11.835 7.507 22.830 1.00 79.44 241 SER A N 1
ATOM 1951 C CA . SER A 1 241 ? -11.595 8.953 22.695 1.00 79.44 241 SER A CA 1
ATOM 1952 C C . SER A 1 241 ? -12.404 9.611 21.566 1.00 79.44 241 SER A C 1
ATOM 1954 O O . SER A 1 241 ? -12.617 10.824 21.577 1.00 79.44 241 SER A O 1
ATOM 1956 N N . HIS A 1 242 ? -12.917 8.822 20.615 1.00 72.31 242 HIS A N 1
ATOM 1957 C CA . HIS A 1 242 ? -13.775 9.285 19.519 1.00 72.31 242 HIS A CA 1
ATOM 1958 C C . HIS A 1 242 ? -15.283 9.212 19.842 1.00 72.31 242 HIS A C 1
ATOM 1960 O O . HIS A 1 242 ? -16.120 9.354 18.943 1.00 72.31 242 HIS A O 1
ATOM 1966 N N . GLU A 1 243 ? -15.628 9.056 21.124 1.00 63.84 243 GLU A N 1
ATOM 1967 C CA . GLU A 1 243 ? -16.976 8.842 21.667 1.00 63.84 243 GLU A CA 1
ATOM 1968 C C . GLU A 1 243 ? -18.059 9.784 21.116 1.00 63.84 243 GLU A C 1
ATOM 1970 O O . GLU A 1 243 ? -19.173 9.346 20.828 1.00 63.84 243 GLU A O 1
ATOM 1975 N N . ALA A 1 244 ? -17.738 11.061 20.893 1.00 62.03 244 ALA A N 1
ATOM 1976 C CA . ALA A 1 244 ? -18.713 12.064 20.462 1.00 62.03 244 ALA A CA 1
ATOM 1977 C C . ALA A 1 244 ? -19.275 11.844 19.041 1.00 62.03 244 ALA A C 1
ATOM 1979 O O . ALA A 1 244 ? -20.274 12.465 18.679 1.00 62.03 244 ALA A O 1
ATOM 1980 N N . LYS A 1 245 ? -18.636 11.004 18.210 1.00 67.25 245 LYS A N 1
ATOM 1981 C CA . LYS A 1 245 ? -18.969 10.879 16.778 1.00 67.25 245 LYS A CA 1
ATOM 1982 C C . LYS A 1 245 ? -19.806 9.648 16.427 1.00 67.25 245 LYS A C 1
ATOM 1984 O O . LYS A 1 245 ? -20.549 9.704 15.449 1.00 67.25 245 LYS A O 1
ATOM 1989 N N . HIS A 1 246 ? -19.695 8.539 17.167 1.00 71.06 246 HIS A N 1
ATOM 1990 C CA . HIS A 1 246 ? -20.407 7.292 16.836 1.00 71.06 246 HIS A CA 1
ATOM 1991 C C . HIS A 1 246 ? -20.548 6.369 18.050 1.00 71.06 246 HIS A C 1
ATOM 1993 O O . HIS A 1 246 ? -19.614 5.668 18.432 1.00 71.06 246 HIS A O 1
ATOM 1999 N N . ALA A 1 247 ? -21.745 6.357 18.644 1.00 72.88 247 ALA A N 1
ATOM 2000 C CA . ALA A 1 247 ? -22.046 5.592 19.856 1.00 72.88 247 ALA A CA 1
ATOM 2001 C C . ALA A 1 247 ? -21.752 4.069 19.765 1.00 72.88 247 ALA A C 1
ATOM 2003 O O . ALA A 1 247 ? -21.266 3.514 20.754 1.00 72.88 247 ALA A O 1
ATOM 2004 N N . PRO A 1 248 ? -21.975 3.379 18.622 1.00 78.50 248 PRO A N 1
ATOM 2005 C CA . PRO A 1 248 ? -21.653 1.953 18.489 1.00 78.50 248 PRO A CA 1
ATOM 2006 C C . PRO A 1 248 ? -20.171 1.586 18.663 1.00 78.50 248 PRO A C 1
ATOM 2008 O O . PRO A 1 248 ? -19.878 0.460 19.068 1.00 78.50 248 PRO A O 1
ATOM 2011 N N . LEU A 1 249 ? -19.230 2.501 18.393 1.00 77.81 249 LEU A N 1
ATOM 2012 C CA . LEU A 1 249 ? -17.798 2.219 18.563 1.00 77.81 249 LEU A CA 1
ATOM 2013 C C . LEU A 1 249 ? -17.405 2.025 20.028 1.00 77.81 249 LEU A C 1
ATOM 2015 O O . LEU A 1 249 ? -16.479 1.267 20.303 1.00 77.81 249 LEU A O 1
ATOM 2019 N N . ILE A 1 250 ? -18.123 2.646 20.968 1.00 76.69 250 ILE A N 1
ATOM 2020 C CA . ILE A 1 250 ? -17.819 2.474 22.391 1.00 76.69 250 ILE A CA 1
ATOM 2021 C C . ILE A 1 250 ? -18.178 1.073 22.864 1.00 76.69 250 ILE A C 1
ATOM 2023 O O . ILE A 1 250 ? -17.376 0.450 23.553 1.00 76.69 250 ILE A O 1
ATOM 2027 N N . GLN A 1 251 ? -19.348 0.559 22.473 1.00 80.56 251 GLN A N 1
ATOM 2028 C CA . GLN A 1 251 ? -19.722 -0.800 22.858 1.00 80.56 251 GLN A CA 1
ATOM 2029 C C . GLN A 1 251 ? -18.694 -1.801 22.324 1.00 80.56 251 GLN A C 1
ATOM 2031 O O . GLN A 1 251 ? -18.229 -2.653 23.067 1.00 80.56 251 GLN A O 1
ATOM 2036 N N . LEU A 1 252 ? -18.245 -1.623 21.078 1.00 82.06 252 LEU A N 1
ATOM 2037 C CA . LEU A 1 252 ? -17.172 -2.436 20.512 1.00 82.06 252 LEU A CA 1
ATOM 2038 C C . LEU A 1 252 ? -15.848 -2.298 21.268 1.00 82.06 252 LEU A C 1
ATOM 2040 O O . LEU A 1 252 ? -15.176 -3.305 21.463 1.00 82.06 252 LEU A O 1
ATOM 2044 N N . ALA A 1 253 ? -15.469 -1.092 21.693 1.00 82.12 253 ALA A N 1
ATOM 2045 C CA . ALA A 1 253 ? -14.249 -0.872 22.464 1.00 82.12 253 ALA A CA 1
ATOM 2046 C C . ALA A 1 253 ? -14.307 -1.557 23.838 1.00 82.12 253 ALA A C 1
ATOM 2048 O O . ALA A 1 253 ? -13.348 -2.214 24.236 1.00 82.12 253 ALA A O 1
ATOM 2049 N N . VAL A 1 254 ? -15.444 -1.471 24.536 1.00 78.81 254 VAL A N 1
ATOM 2050 C CA . VAL A 1 254 ? -15.662 -2.183 25.804 1.00 78.81 254 VAL A CA 1
ATOM 2051 C C . VAL A 1 254 ? -15.656 -3.694 25.573 1.00 78.81 254 VAL A C 1
ATOM 2053 O O . VAL A 1 254 ? -14.975 -4.414 26.299 1.00 78.81 254 VAL A O 1
ATOM 2056 N N . ASP A 1 255 ? -16.320 -4.177 24.520 1.00 81.88 255 ASP A N 1
ATOM 2057 C CA . ASP A 1 255 ? -16.320 -5.596 24.167 1.00 81.88 255 ASP A CA 1
ATOM 2058 C C . ASP A 1 255 ? -14.899 -6.092 23.823 1.00 81.88 255 ASP A C 1
ATOM 2060 O O . ASP A 1 255 ? -14.550 -7.224 24.157 1.00 81.88 255 ASP A O 1
ATOM 2064 N N . MET A 1 256 ? -14.063 -5.273 23.166 1.00 83.62 256 MET A N 1
ATOM 2065 C CA . MET A 1 256 ? -12.643 -5.576 22.915 1.00 83.62 256 MET A CA 1
ATOM 2066 C C . MET A 1 256 ? -11.854 -5.685 24.215 1.00 83.62 256 MET A C 1
ATOM 2068 O O . MET A 1 256 ? -11.147 -6.670 24.416 1.00 83.62 256 MET A O 1
ATOM 2072 N N . LEU A 1 257 ? -11.977 -4.700 25.109 1.00 81.38 257 LEU A N 1
ATOM 2073 C CA . LEU A 1 257 ? -11.275 -4.700 26.395 1.00 81.38 257 LEU A CA 1
ATOM 2074 C C . LEU A 1 257 ? -11.697 -5.893 27.260 1.00 81.38 257 LEU A C 1
ATOM 2076 O O . LEU A 1 257 ? -10.842 -6.542 27.865 1.00 81.38 257 LEU A O 1
ATOM 2080 N N . ALA A 1 258 ? -12.991 -6.224 27.270 1.00 79.44 258 ALA A N 1
ATOM 2081 C CA . ALA A 1 258 ? -13.524 -7.370 27.996 1.00 79.44 258 ALA A CA 1
ATOM 2082 C C . ALA A 1 258 ? -12.950 -8.693 27.463 1.00 79.44 258 ALA A C 1
ATOM 2084 O O . ALA A 1 258 ? -12.555 -9.550 28.250 1.00 79.44 258 ALA A O 1
ATOM 2085 N N . ARG A 1 259 ? -12.830 -8.848 26.136 1.00 82.25 259 ARG A N 1
ATOM 2086 C CA . ARG A 1 259 ? -12.198 -10.029 25.517 1.00 82.25 259 ARG A CA 1
ATOM 2087 C C . ARG A 1 259 ? -10.701 -10.126 25.794 1.00 82.25 259 ARG A C 1
ATOM 2089 O O . ARG A 1 259 ? -10.189 -11.231 25.940 1.00 82.25 259 ARG A O 1
ATOM 2096 N N . LEU A 1 260 ? -10.008 -8.990 25.862 1.00 82.00 260 LEU A N 1
ATOM 2097 C CA . LEU A 1 260 ? -8.580 -8.939 26.179 1.00 82.00 260 LEU A CA 1
ATOM 2098 C C . LEU A 1 260 ? -8.286 -9.277 27.646 1.00 82.00 260 LEU A C 1
ATOM 2100 O O . LEU A 1 260 ? -7.143 -9.601 27.958 1.00 82.00 260 LEU A O 1
ATOM 2104 N N . GLY A 1 261 ? -9.272 -9.167 28.547 1.00 74.62 261 GLY A N 1
ATOM 2105 C CA . GLY A 1 261 ? -9.180 -9.580 29.955 1.00 74.62 261 GLY A CA 1
ATOM 2106 C C . GLY A 1 261 ? -8.148 -8.825 30.807 1.00 74.62 261 GLY A C 1
ATOM 2107 O O . GLY A 1 261 ? -7.936 -9.165 31.964 1.00 74.62 261 GLY A O 1
ATOM 2108 N N . THR A 1 262 ? -7.490 -7.806 30.252 1.00 75.12 262 THR A N 1
ATOM 2109 C CA . THR A 1 262 ? -6.334 -7.103 30.845 1.00 75.12 262 THR A CA 1
ATOM 2110 C C . THR A 1 262 ? -6.637 -5.647 31.205 1.00 75.12 262 THR A C 1
ATOM 2112 O O . THR A 1 262 ? -5.722 -4.875 31.499 1.00 75.12 262 THR A O 1
ATOM 2115 N N . ALA A 1 263 ? -7.909 -5.248 31.134 1.00 76.50 263 ALA A N 1
ATOM 2116 C CA . ALA A 1 263 ? -8.331 -3.861 31.304 1.00 76.50 263 ALA A CA 1
ATOM 2117 C C . ALA A 1 263 ? -9.626 -3.718 32.128 1.00 76.50 263 ALA A C 1
ATOM 2119 O O . ALA A 1 263 ? -10.519 -2.950 31.779 1.00 76.50 263 ALA A O 1
ATOM 2120 N N . ALA A 1 264 ? -9.773 -4.529 33.180 1.00 73.50 264 ALA A N 1
ATOM 2121 C CA . ALA A 1 264 ? -10.982 -4.547 34.003 1.00 73.50 264 ALA A CA 1
ATOM 2122 C C . ALA A 1 264 ? -11.234 -3.210 34.723 1.00 73.50 264 ALA A C 1
ATOM 2124 O O . ALA A 1 264 ? -12.372 -2.749 34.767 1.00 73.50 264 ALA A O 1
ATOM 2125 N N . GLU A 1 265 ? -10.181 -2.575 35.243 1.00 78.12 265 GLU A N 1
ATOM 2126 C CA . GLU A 1 265 ? -10.271 -1.275 35.920 1.00 78.12 265 GLU A CA 1
ATOM 2127 C C . GLU A 1 265 ? -10.702 -0.175 34.945 1.00 78.12 265 GLU A C 1
ATOM 2129 O O . GLU A 1 265 ? -11.606 0.607 35.239 1.00 78.12 265 GLU A O 1
ATOM 2134 N N . GLU A 1 266 ? -10.127 -0.165 33.744 1.00 77.19 266 GLU A N 1
ATOM 2135 C CA . GLU A 1 266 ? -10.419 0.850 32.737 1.00 77.19 266 GLU A CA 1
ATOM 2136 C C . GLU A 1 266 ? -11.819 0.677 32.128 1.00 77.19 266 GLU A C 1
ATOM 2138 O O . GLU A 1 266 ? -12.487 1.665 31.829 1.00 77.19 266 GLU A O 1
ATOM 2143 N N . ILE A 1 267 ? -12.319 -0.561 32.000 1.00 74.50 267 ILE A N 1
ATOM 2144 C CA . ILE A 1 267 ? -13.720 -0.825 31.622 1.00 74.50 267 ILE A CA 1
ATOM 2145 C C . ILE A 1 267 ? -14.677 -0.224 32.656 1.00 74.50 267 ILE A C 1
ATOM 2147 O O . ILE A 1 267 ? -15.661 0.421 32.290 1.00 74.50 267 ILE A O 1
ATOM 2151 N N . VAL A 1 268 ? -14.391 -0.415 33.946 1.00 77.12 268 VAL A N 1
ATOM 2152 C CA . VAL A 1 268 ? -15.211 0.126 35.035 1.00 77.12 268 VAL A CA 1
ATOM 2153 C C . VAL A 1 268 ? -15.175 1.653 35.027 1.00 77.12 268 VAL A C 1
ATOM 2155 O O . VAL A 1 268 ? -16.229 2.275 35.133 1.00 77.12 268 VAL A O 1
ATOM 2158 N N . GLU A 1 269 ? -14.011 2.270 34.823 1.00 80.12 269 GLU A N 1
ATOM 2159 C CA . GLU A 1 269 ? -13.881 3.729 34.719 1.00 80.12 269 GLU A CA 1
ATOM 2160 C C . GLU A 1 269 ? -14.706 4.307 33.554 1.00 80.12 269 GLU A C 1
ATOM 2162 O O . GLU A 1 269 ? -15.411 5.306 33.722 1.00 80.12 269 GLU A O 1
ATOM 2167 N N . VAL A 1 270 ? -14.704 3.637 32.396 1.00 77.38 270 VAL A N 1
ATOM 2168 C CA . VAL A 1 270 ? -15.521 4.013 31.228 1.00 77.38 270 VAL A CA 1
ATOM 2169 C C . VAL A 1 270 ? -17.023 3.861 31.504 1.00 77.38 270 VAL A C 1
ATOM 2171 O O . VAL A 1 270 ? -17.813 4.716 31.107 1.00 77.38 270 VAL A O 1
ATOM 2174 N N . LEU A 1 271 ? -17.451 2.800 32.193 1.00 75.25 271 LEU A N 1
ATOM 2175 C CA . LEU A 1 271 ? -18.863 2.610 32.557 1.00 75.25 271 LEU A CA 1
ATOM 2176 C C . LEU A 1 271 ? -19.328 3.638 33.603 1.00 75.25 271 LEU A C 1
ATOM 2178 O O . LEU A 1 271 ? -20.454 4.140 33.531 1.00 75.25 271 LEU A O 1
ATOM 2182 N N . LEU A 1 272 ? -18.455 3.991 34.551 1.00 80.31 272 LEU A N 1
ATOM 2183 C CA . LEU A 1 272 ? -18.731 4.985 35.588 1.00 80.31 272 LEU A CA 1
ATOM 2184 C C . LEU A 1 272 ? -18.803 6.408 35.028 1.00 80.31 272 LEU A C 1
ATOM 2186 O O . LEU A 1 272 ? -19.728 7.139 35.384 1.00 80.31 272 LEU A O 1
ATOM 2190 N N . SER A 1 273 ? -17.899 6.796 34.121 1.00 79.62 273 SER A N 1
ATOM 2191 C CA . SER A 1 273 ? -17.936 8.117 33.467 1.00 79.62 273 SER A CA 1
ATOM 2192 C C . SER A 1 273 ? -19.229 8.344 32.670 1.00 79.62 273 SER A C 1
ATOM 2194 O O . SER A 1 273 ? -19.683 9.478 32.518 1.00 79.62 273 SER A O 1
ATOM 2196 N N . ARG A 1 274 ? -19.876 7.253 32.244 1.00 71.44 274 ARG A N 1
ATOM 2197 C CA . ARG A 1 274 ? -21.161 7.228 31.531 1.00 71.44 274 ARG A CA 1
ATOM 2198 C C . ARG A 1 274 ? -22.391 7.132 32.431 1.00 71.44 274 ARG A C 1
ATOM 2200 O O . ARG A 1 274 ? -23.514 7.099 31.932 1.00 71.44 274 ARG A O 1
ATOM 2207 N N . GLY A 1 275 ? -22.206 7.057 33.748 1.00 77.12 275 GLY A N 1
ATOM 2208 C CA . GLY A 1 275 ? -23.299 6.887 34.707 1.00 77.12 275 GLY A CA 1
ATOM 2209 C C . GLY A 1 275 ? -23.945 5.494 34.687 1.00 77.12 275 GLY A C 1
ATOM 2210 O O . GLY A 1 275 ? -24.985 5.300 35.316 1.00 77.12 275 GLY A O 1
ATOM 2211 N N . GLN A 1 276 ? -23.342 4.506 34.015 1.00 80.94 276 GLN A N 1
ATOM 2212 C CA . GLN A 1 276 ? -23.816 3.118 33.973 1.00 80.94 276 GLN A CA 1
ATOM 2213 C C . GLN A 1 276 ? -23.337 2.335 35.207 1.00 80.94 276 GLN A C 1
ATOM 2215 O O . GLN A 1 276 ? -22.655 1.317 35.105 1.00 80.94 276 GLN A O 1
ATOM 2220 N N . LEU A 1 277 ? -23.711 2.809 36.401 1.00 79.62 277 LEU A N 1
ATOM 2221 C CA . LEU A 1 277 ? -23.271 2.241 37.684 1.00 79.62 277 LEU A CA 1
ATOM 2222 C C . LEU A 1 277 ? -23.640 0.752 37.827 1.00 79.62 277 LEU A C 1
ATOM 2224 O O . LEU A 1 277 ? -22.851 -0.047 38.319 1.00 79.62 277 LEU A O 1
ATOM 2228 N N . VAL A 1 278 ? -24.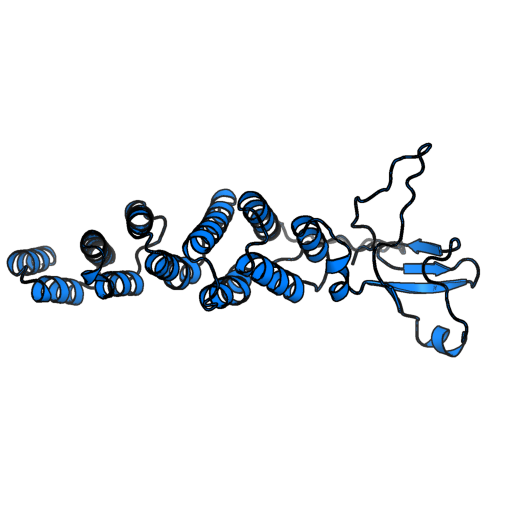841 0.375 37.380 1.00 81.12 278 VAL A N 1
ATOM 2229 C CA . VAL A 1 278 ? -25.346 -1.004 37.489 1.00 81.12 278 VAL A CA 1
ATOM 2230 C C . VAL A 1 278 ? -24.538 -1.962 36.615 1.00 81.12 278 VAL A C 1
ATOM 2232 O O . VAL A 1 278 ? -24.244 -3.075 37.044 1.00 81.12 278 VAL A O 1
ATOM 2235 N N . ASP A 1 279 ? -24.159 -1.534 35.411 1.00 77.56 279 ASP A N 1
ATOM 2236 C CA . ASP A 1 279 ? -23.367 -2.359 34.498 1.00 77.56 279 ASP A CA 1
ATOM 2237 C C . ASP A 1 279 ? -21.916 -2.474 34.983 1.00 77.56 279 ASP A C 1
ATOM 2239 O O . ASP A 1 279 ? -21.334 -3.552 34.891 1.00 77.56 279 ASP A O 1
ATOM 2243 N N . ALA A 1 280 ? -21.368 -1.411 35.585 1.00 79.12 280 ALA A N 1
ATOM 2244 C CA . ALA A 1 280 ? -20.051 -1.428 36.222 1.00 79.12 280 ALA A CA 1
ATOM 2245 C C . ALA A 1 280 ? -19.985 -2.422 37.396 1.00 79.12 280 ALA A C 1
ATOM 2247 O O . ALA A 1 280 ? -19.061 -3.230 37.471 1.00 79.12 280 ALA A O 1
ATOM 2248 N N . ILE A 1 281 ? -20.986 -2.402 38.285 1.00 78.69 281 ILE A N 1
ATOM 2249 C CA . ILE A 1 281 ? -21.072 -3.339 39.417 1.00 78.69 281 ILE A CA 1
ATOM 2250 C C . ILE A 1 281 ? -21.261 -4.772 38.910 1.00 78.69 281 ILE A C 1
ATOM 2252 O O . ILE A 1 281 ? -20.541 -5.667 39.335 1.00 78.69 281 ILE A O 1
ATOM 2256 N N . ARG A 1 282 ? -22.163 -4.990 37.940 1.00 81.88 282 ARG A N 1
ATOM 2257 C CA . ARG A 1 282 ? -22.381 -6.319 37.347 1.00 81.88 282 ARG A CA 1
ATOM 2258 C C . ARG A 1 282 ? -21.115 -6.874 36.688 1.00 81.88 282 ARG A C 1
ATOM 2260 O O . ARG A 1 282 ? -20.888 -8.077 36.737 1.00 81.88 282 ARG A O 1
ATOM 2267 N N . PHE A 1 283 ? -20.312 -6.021 36.052 1.00 79.38 283 PHE A N 1
ATOM 2268 C CA . PHE A 1 283 ? -19.045 -6.430 35.451 1.00 79.38 283 PHE A CA 1
ATOM 2269 C C . PHE A 1 283 ? -18.021 -6.853 36.515 1.00 79.38 283 PHE A C 1
ATOM 2271 O O . PHE A 1 283 ? -17.386 -7.891 36.354 1.00 79.38 283 PHE A O 1
ATOM 2278 N N . LEU A 1 284 ? -17.912 -6.106 37.621 1.00 78.81 284 LEU A N 1
ATOM 2279 C CA . LEU A 1 284 ? -17.059 -6.468 38.761 1.00 78.81 284 LEU A CA 1
ATOM 2280 C C . LEU A 1 284 ? -17.493 -7.783 39.424 1.00 78.81 284 LEU A C 1
ATOM 2282 O O . LEU A 1 284 ? -16.646 -8.638 39.669 1.00 78.81 284 LEU A O 1
ATOM 2286 N N . ASP A 1 285 ? -18.796 -7.978 39.637 1.00 78.88 285 ASP A N 1
ATOM 2287 C CA . ASP A 1 285 ? -19.355 -9.224 40.187 1.00 78.88 285 ASP A CA 1
ATOM 2288 C C . ASP A 1 285 ? -19.135 -10.433 39.256 1.00 78.88 285 ASP A C 1
ATOM 2290 O O . ASP A 1 285 ? -19.135 -11.577 39.700 1.00 78.88 285 ASP A O 1
ATOM 2294 N N . GLY A 1 286 ? -18.963 -10.204 37.950 1.00 72.75 286 GLY A N 1
ATOM 2295 C CA . GLY A 1 286 ? -18.653 -11.251 36.972 1.00 72.75 286 GLY A CA 1
ATOM 2296 C C . GLY A 1 286 ? -17.170 -11.636 36.897 1.00 72.75 286 GLY A C 1
ATOM 2297 O O . GLY A 1 286 ? -16.843 -12.627 36.244 1.00 72.75 286 GLY A O 1
ATOM 2298 N N . LEU A 1 287 ? -16.280 -10.856 37.520 1.00 66.94 287 LEU A N 1
ATOM 2299 C CA . LEU A 1 287 ? -14.834 -11.106 37.579 1.00 66.94 287 LEU A CA 1
ATOM 2300 C C . LEU A 1 287 ? -14.400 -11.848 38.855 1.00 66.94 287 LEU A C 1
ATOM 2302 O O . LEU A 1 287 ? -13.282 -12.369 38.886 1.00 66.94 287 LEU A O 1
ATOM 2306 N N . SER A 1 288 ? -15.249 -11.862 39.891 1.00 56.53 288 SER A N 1
ATOM 2307 C CA . SER A 1 288 ? -15.072 -12.618 41.144 1.00 56.53 288 SER A CA 1
ATOM 2308 C C . SER A 1 288 ? -15.480 -14.079 41.002 1.00 56.53 288 SER A C 1
ATOM 2310 O O . SER A 1 288 ? -14.744 -14.942 41.529 1.00 56.53 288 SER A O 1
#

Radius of gyration: 27.5 Å; chains: 1; bounding box: 69×45×84 Å

Secondary structure (DSSP, 8-state):
--S---------BTTB------S-EEEEPPHHHHHH--S---TT-TTEEEETTTEEEETTTTEEEEEEE-GGGGGGG-SSHHHHHHHHHTSTT-HHHHHHHHHHHHHTT-S-HHHHHHHHHHHHHHHHHHHH--------------PPPPP-PPP--HHHHIIIIIHHHHT-TTS-HHHHHHHHHHHHHHHHHTTPPPPHHIIIIIIHHHHHHHT-HHHHHHHHHTTSSPP-HHHHHHHHHTTTT-HHHHHHHHHHHHHH-S-HHHHHHHHHHTT-HHHHHHHHHTT-

pLDDT: mean 78.9, std 13.42, range [41.69, 95.81]

Foldseek 3Di:
DAPPPDPPFDDDDPNDGDDDDLADKDKDADPVVVVVDPDDDDPPPPQWDDDPRFWTARNVVRGIIGMDTPLVPNCVSDPDLLVNLVVLQQDDPSVLVSLQSVQVCQQVVVDDLVSLLVSLLLAVVLVLCVVPDDDDDDDDDDDPDPDHDDRRTDHDDLVNCVPRHQVVSLPDPSGLLVVSLSSLVSNLVSCVVSVHDHDLCCVQVGNVVSCVVNVVVVVVLVCLVVCVRPQDLSSLVVLVVVCVRDVSSNVSSLVSCVVVVPQLVVSLVSCVVVVVNVVSVVSVVVVD